Protein AF-A0A2W4TK79-F1 (afdb_monomer_lite)

pLDDT: mean 84.36, std 15.67, range [40.03, 98.06]

Radius of gyration: 27.16 Å; chains: 1; bounding box: 73×50×78 Å

Foldseek 3Di:
DDDDDDDDPPPVVVVVVVVVVVVVVVVVVVVVCVVCPDDPPPPPVPPPDPCVVVCVVVVVVVVVVLQVVLCVLQVLQKDKFFKDFPVVVVVVVVPPDPDDDPDPPPDDDDDRPDIFMWGHQDQFKTKTQADPRMDTDDDPVWPWDFLDADVVFSMTITGGHGGVPCVPDHQLVQADPDDPQKAKKWKWGADPVGIDTDIWIQHGFDFDDDVVFPDTWTFCVSTPPDAANIWIAGSVNRGAAGWTDHPGTIGDGSVRVVVVVVQSPPPPNPDD

Sequence (272 aa):
MASHVPEPQSGRETRLLVLVVGVAVVVLLLLARWRYPYSDMSVVTPSSAPLAGLAARATFDEMSGALSDVVGRVSPLTVVVPLAADSDVKTRSREAPADDEVGDDEEPMPEAEAWGLAVRVRGDLALMYVPPAMMPIRDGESVIDVVAHDPEREIALLRVPPAAGTAGLDLLPASVRTFPGFTFAAALSATSIGPTVQPVFLGRAESLVDPRWSHGVLPASVGSQLTPGTVLFSLNSRFIGLVVGAEDPIIVPAPAIETLMQAMETPGSAPQ

Secondary structure (DSSP, 8-state):
----PPP--HHHHHHHHHHHHHHHHHHHHHHHHHHS-------------TTHHHHHHHHHHHHHHHHHHHHHHHGGGEEEEEEEEHHHHHHHHH----S-------PPPPPPSEEEEEEEEETTEEEEE--TTEEE--BTTB--EEEEEETTTTEEEEE-PPPTT-TT--TTTTS--S--SSEEEEEEEEETTEEEEEEEEE---PPBP-TTSSS-BEEGGGSTT--TT-EEEETTS-EEEEEE-SSS-EEEEHHHHHHHHHHHTSTT----

Structure (mmCIF, N/CA/C/O backbone):
data_AF-A0A2W4TK79-F1
#
_entry.id   AF-A0A2W4TK79-F1
#
loop_
_atom_site.group_PDB
_atom_site.id
_atom_site.type_symbol
_atom_site.label_atom_id
_atom_site.label_alt_id
_atom_site.label_comp_id
_atom_site.label_asym_id
_atom_site.label_entity_id
_atom_site.label_seq_id
_atom_site.pdbx_PDB_ins_code
_atom_site.Cartn_x
_atom_site.Cartn_y
_atom_site.Cartn_z
_atom_site.occupancy
_atom_site.B_iso_or_equiv
_atom_site.auth_seq_id
_atom_site.auth_comp_id
_atom_site.auth_asym_id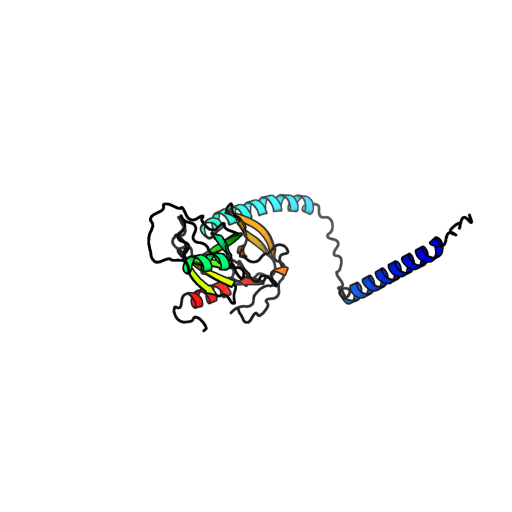
_atom_site.auth_atom_id
_atom_site.pdbx_PDB_model_num
ATOM 1 N N . MET A 1 1 ? 55.642 27.320 50.541 1.00 46.28 1 MET A N 1
ATOM 2 C CA . MET A 1 1 ? 54.528 26.397 50.239 1.00 46.28 1 MET A CA 1
ATOM 3 C C . MET A 1 1 ? 53.288 26.931 50.932 1.00 46.28 1 MET A C 1
ATOM 5 O O . MET A 1 1 ? 53.177 26.781 52.139 1.00 46.28 1 MET A O 1
ATOM 9 N N . ALA A 1 2 ? 52.433 27.646 50.202 1.00 46.50 2 ALA A N 1
ATOM 10 C CA . ALA A 1 2 ? 51.164 28.157 50.711 1.00 46.50 2 ALA A CA 1
ATOM 11 C C . ALA A 1 2 ? 50.045 27.318 50.088 1.00 46.50 2 ALA A C 1
ATOM 13 O O . ALA A 1 2 ? 49.867 27.320 48.872 1.00 46.50 2 ALA A O 1
ATOM 14 N N . SER A 1 3 ? 49.358 26.539 50.917 1.00 56.00 3 SER A N 1
ATOM 15 C CA . SER A 1 3 ? 48.199 25.739 50.537 1.00 56.00 3 SER A CA 1
ATOM 16 C C . SER A 1 3 ? 46.971 26.641 50.457 1.00 56.00 3 SER A C 1
ATOM 18 O O . SER A 1 3 ? 46.441 27.062 51.485 1.00 56.00 3 SER A O 1
ATOM 20 N N . HIS A 1 4 ? 46.534 26.941 49.235 1.00 60.75 4 HIS A N 1
ATOM 21 C CA . HIS A 1 4 ? 45.228 27.540 48.981 1.00 60.75 4 HIS A CA 1
ATOM 22 C C . HIS A 1 4 ? 44.136 26.520 49.316 1.00 60.75 4 HIS A C 1
ATOM 24 O O . HIS A 1 4 ? 44.028 25.479 48.671 1.00 60.75 4 HIS A O 1
ATOM 30 N N . VAL A 1 5 ? 43.342 26.826 50.338 1.00 71.19 5 VAL A N 1
ATOM 31 C CA . VAL A 1 5 ? 42.117 26.101 50.681 1.00 71.19 5 VAL A CA 1
ATOM 32 C C . VAL A 1 5 ? 40.980 26.722 49.859 1.00 71.19 5 VAL A C 1
ATOM 34 O O . VAL A 1 5 ? 40.726 27.916 50.025 1.00 71.19 5 VAL A O 1
ATOM 37 N N . PRO A 1 6 ? 40.325 25.985 48.945 1.00 68.75 6 PRO A N 1
ATOM 38 C CA . PRO A 1 6 ? 39.179 26.505 48.207 1.00 68.75 6 PRO A CA 1
ATOM 39 C C . PRO A 1 6 ? 37.954 26.605 49.128 1.00 68.75 6 PRO A C 1
ATOM 41 O O . PRO A 1 6 ? 37.542 25.624 49.747 1.00 68.75 6 PRO A O 1
ATOM 44 N N . GLU A 1 7 ? 37.379 27.804 49.226 1.00 66.56 7 GLU A N 1
ATOM 45 C CA . GLU A 1 7 ? 36.134 28.060 49.953 1.00 66.56 7 GLU A CA 1
ATOM 46 C C . GLU A 1 7 ? 34.908 27.477 49.212 1.00 66.56 7 GLU A C 1
ATOM 48 O O . GLU A 1 7 ? 34.855 27.484 47.978 1.00 66.56 7 GLU A O 1
ATOM 53 N N . PRO A 1 8 ? 33.880 27.000 49.938 1.00 58.03 8 PRO A N 1
ATOM 54 C CA . PRO A 1 8 ? 32.686 26.391 49.355 1.00 58.03 8 PRO A CA 1
ATOM 55 C C . PRO A 1 8 ? 31.736 27.442 48.740 1.00 58.03 8 PRO A C 1
ATOM 57 O O . PRO A 1 8 ? 30.867 27.990 49.415 1.00 58.03 8 PRO A O 1
ATOM 60 N N . GLN A 1 9 ? 31.853 27.695 47.431 1.00 62.97 9 GLN A N 1
ATOM 61 C CA . GLN A 1 9 ? 30.948 28.570 46.655 1.00 62.97 9 GLN A CA 1
ATOM 62 C C . GLN A 1 9 ? 29.668 27.876 46.117 1.00 62.97 9 GLN A C 1
ATOM 64 O O . GLN A 1 9 ? 28.820 28.534 45.510 1.00 62.97 9 GLN A O 1
ATOM 69 N N . SER A 1 10 ? 29.450 26.581 46.386 1.00 68.75 10 SER A N 1
ATOM 70 C CA . SER A 1 10 ? 28.427 25.765 45.689 1.00 68.75 10 SER A CA 1
ATOM 71 C C . SER A 1 10 ? 26.956 26.132 45.968 1.00 68.75 10 SER A C 1
ATOM 73 O O . SER A 1 10 ? 26.054 25.767 45.208 1.00 68.75 10 SER A O 1
ATOM 75 N N . GLY A 1 11 ? 26.669 26.899 47.025 1.00 80.12 11 GLY A N 1
ATOM 76 C CA . GLY A 1 11 ? 25.291 27.218 47.416 1.00 80.12 11 GLY A CA 1
ATOM 77 C C . GLY A 1 11 ? 24.573 28.222 46.502 1.00 80.12 11 GLY A C 1
ATOM 78 O O . GLY A 1 11 ? 23.348 28.171 46.379 1.00 80.12 11 GLY A O 1
ATOM 79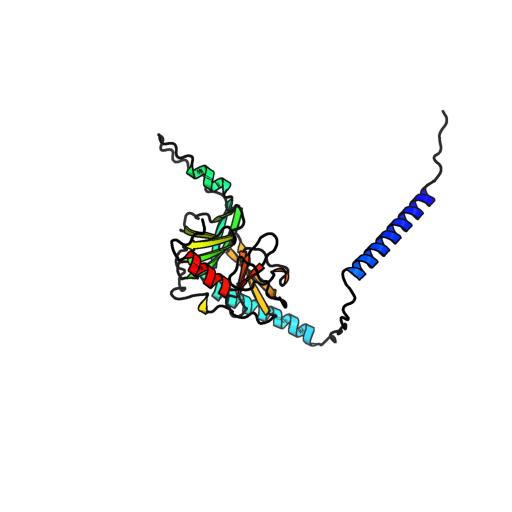 N N . ARG A 1 12 ? 25.304 29.145 45.862 1.00 83.38 12 ARG A N 1
ATOM 80 C CA . ARG A 1 12 ? 24.702 30.187 45.004 1.00 83.38 12 ARG A CA 1
ATOM 81 C C . ARG A 1 12 ? 24.415 29.677 43.594 1.00 83.38 12 ARG A C 1
ATOM 83 O O . ARG A 1 12 ? 23.343 29.955 43.062 1.00 83.38 12 ARG A O 1
ATOM 90 N N . GLU A 1 13 ? 25.321 28.882 43.038 1.00 83.31 13 GLU A N 1
ATOM 91 C CA . GLU A 1 13 ? 25.181 28.297 41.699 1.00 83.31 13 GLU A CA 1
ATOM 92 C C . GLU A 1 13 ? 24.007 27.315 41.632 1.00 83.31 13 GLU A C 1
ATOM 94 O O . GLU A 1 13 ? 23.190 27.386 40.716 1.00 83.31 13 GLU A O 1
ATOM 99 N N . THR A 1 14 ? 23.836 26.485 42.667 1.00 89.44 14 THR A N 1
ATOM 100 C CA . THR A 1 14 ? 22.723 25.525 42.737 1.00 89.44 14 THR A CA 1
ATOM 101 C C . THR A 1 14 ? 21.361 26.229 42.741 1.00 89.44 14 THR A C 1
ATOM 103 O O . THR A 1 14 ? 20.429 25.796 42.067 1.00 89.44 14 THR A O 1
ATOM 106 N N . ARG A 1 15 ? 21.233 27.358 43.452 1.00 91.31 15 ARG A N 1
ATOM 107 C CA . ARG A 1 15 ? 19.983 28.142 43.484 1.00 91.31 15 ARG A CA 1
ATOM 108 C C . ARG A 1 15 ? 19.668 28.778 42.133 1.00 91.31 15 ARG A C 1
ATOM 110 O O . ARG A 1 15 ? 18.503 28.824 41.748 1.00 91.31 15 ARG A O 1
ATOM 117 N N . LEU A 1 16 ? 20.693 29.246 41.421 1.00 94.56 16 LEU A N 1
ATOM 118 C CA . LEU A 1 16 ? 20.530 29.834 40.094 1.00 94.56 16 LEU A CA 1
ATOM 119 C C . LEU A 1 16 ? 20.097 28.775 39.075 1.00 94.56 16 LEU A C 1
ATOM 121 O O . LEU A 1 16 ? 19.164 29.014 38.314 1.00 94.56 16 LEU A O 1
ATOM 125 N N . LEU A 1 17 ? 20.694 27.582 39.123 1.00 92.44 17 LEU A N 1
ATOM 126 C CA . LEU A 1 17 ? 20.327 26.472 38.245 1.00 92.44 17 LEU A CA 1
ATOM 127 C C . LEU A 1 17 ? 18.868 26.043 38.454 1.00 92.44 17 LEU A C 1
ATOM 129 O O . LEU A 1 17 ? 18.121 25.917 37.486 1.00 92.44 17 LEU A O 1
ATOM 133 N N . VAL A 1 18 ? 18.429 25.897 39.708 1.00 94.00 18 VAL A N 1
ATOM 134 C CA . VAL A 1 18 ? 17.034 25.545 40.028 1.00 94.00 18 VAL A CA 1
ATOM 135 C C . VAL A 1 18 ? 16.055 26.600 39.508 1.00 94.00 18 VAL A C 1
ATOM 137 O O . VAL A 1 18 ? 15.003 26.252 38.971 1.00 94.00 18 VAL A O 1
ATOM 140 N N . LEU A 1 19 ? 16.402 27.885 39.616 1.00 97.25 19 LEU A N 1
ATOM 141 C CA . LEU A 1 19 ? 15.560 28.973 39.124 1.00 97.25 19 LEU A CA 1
ATOM 142 C C . LEU A 1 19 ? 15.436 28.941 37.596 1.00 97.25 19 LEU A C 1
ATOM 144 O O . LEU A 1 19 ? 14.327 29.045 37.078 1.00 97.25 19 LEU A O 1
ATOM 148 N N . VAL A 1 20 ? 16.543 28.737 36.877 1.00 97.31 20 VAL A N 1
ATOM 149 C CA . VAL A 1 20 ? 16.541 28.641 35.408 1.00 97.31 20 VAL A CA 1
ATOM 150 C C . VAL A 1 20 ? 15.713 27.446 34.933 1.00 97.31 20 VAL A C 1
ATOM 152 O O . VAL A 1 20 ? 14.882 27.603 34.040 1.00 97.31 20 VAL A O 1
ATOM 155 N N . VAL A 1 21 ? 15.876 26.276 35.560 1.00 96.19 21 VAL A N 1
ATOM 156 C CA . VAL A 1 21 ? 15.071 25.084 35.244 1.00 96.19 21 VAL A CA 1
ATOM 157 C C . VAL A 1 21 ? 13.586 25.352 35.499 1.00 96.19 21 VAL A C 1
ATOM 159 O O . VAL A 1 21 ? 12.753 25.039 34.650 1.00 96.19 21 VAL A O 1
ATOM 162 N N . GLY A 1 22 ? 13.244 25.993 36.619 1.00 97.62 22 GLY A N 1
ATOM 163 C CA . GLY A 1 22 ? 11.865 26.376 36.925 1.00 97.62 22 GLY A CA 1
ATOM 164 C C . GLY A 1 22 ? 11.260 27.307 35.869 1.00 97.62 22 GLY A C 1
ATOM 165 O O . GLY A 1 22 ? 10.152 27.061 35.393 1.00 97.62 22 GLY A O 1
ATOM 166 N N . VAL A 1 23 ? 12.001 28.336 35.446 1.00 97.88 23 VAL A N 1
ATOM 167 C CA . VAL A 1 23 ? 11.561 29.266 34.392 1.00 97.88 23 VAL A CA 1
ATOM 168 C C . VAL A 1 23 ? 11.380 28.542 33.056 1.00 97.88 23 VAL A C 1
ATOM 170 O O . VAL A 1 23 ? 10.368 28.751 32.389 1.00 97.88 23 VAL A O 1
ATOM 173 N N . ALA A 1 24 ? 12.301 27.651 32.683 1.00 96.44 24 ALA A N 1
ATOM 174 C CA . ALA A 1 24 ? 12.199 26.874 31.450 1.00 96.44 24 ALA A CA 1
ATOM 175 C C . ALA A 1 24 ? 10.939 25.991 31.424 1.00 96.44 24 ALA A C 1
ATOM 177 O O . ALA A 1 24 ? 10.219 25.983 30.426 1.00 96.44 24 ALA A O 1
ATOM 178 N N . VAL A 1 25 ? 10.618 25.310 32.531 1.00 97.31 25 VAL A N 1
ATOM 179 C CA . VAL A 1 25 ? 9.396 24.494 32.651 1.00 97.31 25 VAL A CA 1
ATOM 180 C C . VAL A 1 25 ? 8.138 25.354 32.507 1.00 97.31 25 VAL A C 1
ATOM 182 O O . VAL A 1 25 ? 7.216 24.976 31.786 1.00 97.31 25 VAL A O 1
ATOM 185 N N . VAL A 1 26 ? 8.102 26.531 33.138 1.00 97.69 26 VAL A N 1
ATOM 186 C CA . VAL A 1 26 ? 6.962 27.456 33.027 1.00 97.69 26 VAL A CA 1
ATOM 187 C C . VAL A 1 26 ? 6.770 27.930 31.586 1.00 97.69 26 VAL A C 1
ATOM 189 O O . VAL A 1 26 ? 5.644 27.916 31.092 1.00 97.69 26 VAL A O 1
ATOM 192 N N . VAL A 1 27 ? 7.849 28.303 30.892 1.00 97.50 27 VAL A N 1
ATOM 193 C CA . VAL A 1 27 ? 7.791 28.732 29.485 1.00 97.50 27 VAL A CA 1
ATOM 194 C C . VAL A 1 27 ? 7.321 27.593 28.577 1.00 97.50 27 VAL A C 1
ATOM 196 O O . VAL A 1 27 ? 6.452 27.816 27.734 1.00 97.50 27 VAL A O 1
ATOM 199 N N . LEU A 1 28 ? 7.819 26.368 28.777 1.00 95.12 28 LEU A N 1
ATOM 200 C CA . LEU A 1 28 ? 7.373 25.192 28.021 1.00 95.12 28 LEU A CA 1
ATOM 201 C C . LEU A 1 28 ? 5.882 24.905 28.227 1.00 95.12 28 LEU A C 1
ATOM 203 O O . LEU A 1 28 ? 5.178 24.645 27.254 1.00 95.12 28 LEU A O 1
ATOM 207 N N . LEU A 1 29 ? 5.372 25.010 29.458 1.00 94.44 29 LEU A N 1
ATOM 208 C CA . LEU A 1 29 ? 3.941 24.850 29.744 1.00 94.44 29 LEU A CA 1
ATOM 209 C C . LEU A 1 29 ? 3.091 25.944 29.083 1.00 94.44 29 LEU A C 1
ATOM 211 O O . LEU A 1 29 ? 1.986 25.674 28.611 1.00 94.44 29 LEU A O 1
ATOM 215 N N . LEU A 1 30 ? 3.604 27.174 29.017 1.00 95.31 30 LEU A N 1
ATOM 216 C CA . LEU A 1 30 ? 2.932 28.297 28.363 1.00 95.31 30 LEU A CA 1
ATOM 217 C C . LEU A 1 30 ? 2.864 28.105 26.843 1.00 95.31 30 LEU A C 1
ATOM 219 O O . LEU A 1 30 ? 1.796 28.273 26.254 1.00 95.31 30 LEU A O 1
ATOM 223 N N . LEU A 1 31 ? 3.968 27.678 26.224 1.00 93.94 31 LEU A N 1
ATOM 224 C CA . LEU A 1 31 ? 4.012 27.331 24.801 1.00 93.94 31 LEU A CA 1
ATOM 225 C C . LEU A 1 31 ? 3.122 26.126 24.482 1.00 93.94 31 LEU A C 1
ATOM 227 O O . LEU A 1 31 ? 2.399 26.151 23.487 1.00 93.94 31 LEU A O 1
ATOM 231 N N . ALA A 1 32 ? 3.105 25.106 25.345 1.00 89.00 32 ALA A N 1
ATOM 232 C CA . ALA A 1 32 ? 2.204 23.967 25.207 1.00 89.00 32 ALA A CA 1
ATOM 233 C C . ALA A 1 32 ? 0.735 24.416 25.242 1.00 89.00 32 ALA A C 1
ATOM 235 O O . ALA A 1 32 ? -0.051 24.007 24.393 1.00 89.00 32 ALA A O 1
ATOM 236 N N . ARG A 1 33 ? 0.372 25.328 26.153 1.00 87.81 33 ARG A N 1
ATOM 237 C CA . ARG A 1 33 ? -0.987 25.887 26.236 1.00 87.81 33 ARG A CA 1
ATOM 238 C C . ARG A 1 33 ? -1.390 26.680 24.988 1.00 87.81 33 ARG A C 1
ATOM 240 O O . ARG A 1 33 ? -2.564 26.693 24.638 1.00 87.81 33 ARG A O 1
ATOM 247 N N . TRP A 1 34 ? -0.443 27.351 24.334 1.00 92.38 34 TRP A N 1
ATOM 248 C CA . TRP A 1 34 ? -0.700 28.081 23.087 1.00 92.38 34 TRP A CA 1
ATOM 249 C C . TRP A 1 34 ? -0.794 27.157 21.876 1.00 92.38 34 TRP A C 1
ATOM 251 O O . TRP A 1 34 ? -1.603 27.400 20.984 1.00 92.38 34 TRP A O 1
ATOM 261 N N . ARG A 1 35 ? 0.004 26.085 21.844 1.00 84.69 35 ARG A N 1
ATOM 262 C CA . ARG A 1 35 ? -0.053 25.089 20.769 1.00 84.69 35 ARG A CA 1
ATOM 263 C C . ARG A 1 35 ? -1.299 24.205 20.856 1.00 84.69 35 ARG A C 1
ATOM 265 O O . ARG A 1 35 ? -1.805 23.786 19.821 1.00 84.69 35 ARG A O 1
ATOM 272 N N . TYR A 1 36 ? -1.800 23.966 22.066 1.00 80.94 36 TYR A N 1
ATOM 273 C CA . TYR A 1 36 ? -2.988 23.158 22.332 1.00 80.94 36 TYR A CA 1
ATOM 274 C C . TYR A 1 36 ? -4.013 23.985 23.126 1.00 80.94 36 TYR A C 1
ATOM 276 O O . TYR A 1 36 ? -4.144 23.788 24.339 1.00 80.94 36 TYR A O 1
ATOM 284 N N . PRO A 1 37 ? -4.724 24.947 22.496 1.00 74.31 37 PRO A N 1
ATOM 285 C CA . PRO A 1 37 ? -5.824 25.635 23.161 1.00 74.31 37 PRO A CA 1
ATOM 286 C C . PRO A 1 37 ? -6.805 24.578 23.662 1.00 74.31 37 PRO A C 1
ATOM 288 O O . PRO A 1 37 ? -7.144 23.672 22.900 1.00 74.31 37 PRO A O 1
ATOM 291 N N . TYR A 1 38 ? -7.186 24.670 24.944 1.00 61.47 38 TYR A N 1
ATOM 292 C CA . TYR A 1 38 ? -8.107 23.749 25.612 1.00 61.47 38 TYR A CA 1
ATOM 293 C C . TYR A 1 38 ? -9.303 23.492 24.701 1.00 61.47 38 TYR A C 1
ATOM 295 O O . TYR A 1 38 ? -10.233 24.288 24.618 1.00 61.47 38 TYR A O 1
ATOM 303 N N . SER A 1 39 ? -9.243 22.382 23.977 1.00 60.97 39 SER A N 1
ATOM 304 C CA . SER A 1 39 ? -10.431 21.778 23.427 1.00 60.97 39 SER A CA 1
ATOM 305 C C . SER A 1 39 ? -11.153 21.287 24.664 1.00 60.97 39 SER A C 1
ATOM 307 O O . SER A 1 39 ? -10.540 20.572 25.461 1.00 60.97 39 SER A O 1
ATOM 309 N N . ASP A 1 40 ? -12.397 21.709 24.868 1.00 47.62 40 ASP A N 1
ATOM 310 C CA . ASP A 1 40 ? -13.298 21.100 25.840 1.00 47.62 40 ASP A CA 1
ATOM 311 C C . ASP A 1 40 ? -13.510 19.632 25.436 1.00 47.62 40 ASP A C 1
ATOM 313 O O . ASP A 1 40 ? -14.555 19.225 24.931 1.00 47.62 40 ASP A O 1
ATOM 317 N N . MET A 1 41 ? -12.481 18.804 25.619 1.00 52.31 41 MET A N 1
ATOM 318 C CA . MET A 1 41 ? -12.623 17.374 25.723 1.00 52.31 41 MET A CA 1
ATOM 319 C C . MET A 1 41 ? -13.316 17.176 27.055 1.00 52.31 41 MET A C 1
ATOM 321 O O . MET A 1 41 ? -12.689 17.059 28.107 1.00 52.31 41 MET A O 1
ATOM 325 N N . SER A 1 42 ? -14.645 17.182 26.994 1.00 50.34 42 SER A N 1
ATOM 326 C CA . SER A 1 42 ? -15.464 16.374 27.875 1.00 50.34 42 SER A CA 1
ATOM 327 C C . SER A 1 42 ? -14.746 15.036 28.027 1.00 50.34 42 SER A C 1
ATOM 329 O O . SER A 1 42 ? -14.729 14.215 27.110 1.00 50.34 42 SER A O 1
ATOM 331 N N . VAL A 1 43 ? -14.070 14.854 29.162 1.00 47.50 43 VAL A N 1
ATOM 332 C CA . VAL A 1 43 ? -13.582 13.549 29.579 1.00 47.50 43 VAL A CA 1
ATOM 333 C C . VAL A 1 43 ? -14.849 12.773 29.891 1.00 47.50 43 VAL A C 1
ATOM 335 O O . VAL A 1 43 ? -15.321 12.738 31.026 1.00 47.50 43 VAL A O 1
ATOM 338 N N . VAL A 1 44 ? -15.448 12.200 28.848 1.00 47.75 44 VAL A N 1
ATOM 339 C CA . VAL A 1 44 ? -16.359 11.079 28.990 1.00 47.75 44 VAL A CA 1
ATOM 340 C C . VAL A 1 44 ? -15.484 10.009 29.605 1.00 47.75 44 VAL A C 1
ATOM 342 O O . VAL A 1 44 ? -14.712 9.354 28.917 1.00 47.75 44 VAL A O 1
ATOM 345 N N . THR A 1 45 ? -15.513 9.917 30.929 1.00 45.06 45 THR A N 1
ATOM 346 C CA . THR A 1 45 ? -14.970 8.773 31.643 1.00 45.06 45 THR A CA 1
ATOM 347 C C . THR A 1 45 ? -15.795 7.605 31.122 1.00 45.06 45 THR A C 1
ATOM 349 O O . THR A 1 45 ? -16.993 7.564 31.416 1.00 45.06 45 THR A O 1
ATOM 352 N N . PRO A 1 46 ? -15.245 6.702 30.281 1.00 47.31 46 PRO A N 1
ATOM 353 C CA . PRO A 1 46 ? -16.000 5.523 29.918 1.00 47.31 46 PRO A CA 1
ATOM 354 C C . PRO A 1 46 ? -16.244 4.812 31.242 1.00 47.31 46 PRO A C 1
ATOM 356 O O . PRO A 1 46 ? -15.294 4.420 31.924 1.00 47.31 46 PRO A O 1
ATOM 359 N N . SER A 1 47 ? -17.507 4.730 31.664 1.00 49.66 47 SER A N 1
ATOM 360 C CA . SER A 1 47 ? -17.864 3.896 32.802 1.00 49.66 47 SER A CA 1
ATOM 361 C C . SER A 1 47 ? -17.252 2.533 32.516 1.00 49.66 47 SER A C 1
ATOM 363 O O . SER A 1 47 ? -17.493 1.986 31.436 1.00 49.66 47 SER A O 1
ATOM 365 N N . SER A 1 48 ? -16.413 2.038 33.419 1.00 46.56 48 SER A N 1
ATOM 366 C CA . SER A 1 48 ? -15.739 0.750 33.318 1.00 46.56 48 SER A CA 1
ATOM 367 C C . SER A 1 48 ? -16.789 -0.356 33.219 1.00 46.56 48 SER A C 1
ATOM 369 O O . SER A 1 48 ? -17.241 -0.924 34.210 1.00 46.56 48 SER A O 1
ATOM 371 N N . ALA A 1 49 ? -17.239 -0.615 31.994 1.00 46.38 49 ALA A N 1
ATOM 372 C CA . ALA A 1 49 ? -18.248 -1.604 31.703 1.00 46.38 49 ALA A CA 1
ATOM 373 C C . ALA A 1 49 ? -17.606 -2.995 31.836 1.00 46.38 49 ALA A C 1
ATOM 375 O O . ALA A 1 49 ? -16.524 -3.215 31.283 1.00 46.38 49 ALA A O 1
ATOM 376 N N . PRO A 1 50 ? -18.279 -3.973 32.470 1.00 47.06 50 PRO A N 1
ATOM 377 C CA . PRO A 1 50 ? -17.832 -5.371 32.537 1.00 47.06 50 PRO A CA 1
ATOM 378 C C . PRO A 1 50 ? -17.609 -6.024 31.157 1.00 47.06 50 PRO A C 1
ATOM 380 O O . PRO A 1 50 ? -16.999 -7.083 31.054 1.00 47.06 50 PRO A O 1
ATOM 383 N N . LEU A 1 51 ? -18.073 -5.370 30.086 1.00 43.91 51 LEU A N 1
ATOM 384 C CA . LEU A 1 51 ? -17.852 -5.730 28.687 1.00 43.91 51 LEU A CA 1
ATOM 385 C C . LEU A 1 51 ? -16.433 -5.436 28.183 1.00 43.91 51 LEU A C 1
ATOM 387 O O . LEU A 1 51 ? -16.028 -6.054 27.210 1.00 43.91 51 LEU A O 1
ATOM 391 N N . ALA A 1 52 ? -15.647 -4.569 28.828 1.00 48.84 52 ALA A N 1
ATOM 392 C CA . ALA A 1 52 ? -14.281 -4.265 28.384 1.00 48.84 52 AL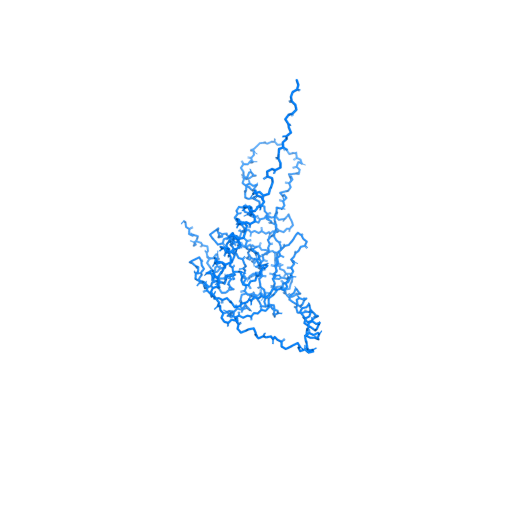A A CA 1
ATOM 393 C C . ALA A 1 52 ? -13.352 -5.497 28.430 1.00 48.84 52 ALA A C 1
ATOM 395 O O . ALA A 1 52 ? -12.444 -5.613 27.615 1.00 48.84 52 ALA A O 1
ATOM 396 N N . GLY A 1 53 ? -13.612 -6.447 29.338 1.00 43.72 53 GLY A N 1
ATOM 397 C CA . GLY A 1 53 ? -12.847 -7.695 29.451 1.00 43.72 53 GLY A CA 1
ATOM 398 C C . GLY A 1 53 ? -13.287 -8.813 28.495 1.00 43.72 53 GLY A C 1
ATOM 399 O O . GLY A 1 53 ? -12.464 -9.651 28.134 1.00 43.72 53 GLY A O 1
ATOM 400 N N . LEU A 1 54 ? -14.555 -8.826 28.063 1.00 40.03 54 LEU A N 1
ATOM 401 C CA . LEU A 1 54 ? -15.087 -9.808 27.103 1.00 40.03 54 LEU A CA 1
ATOM 402 C C . LEU A 1 54 ? -14.982 -9.314 25.656 1.00 40.03 54 LEU A C 1
ATOM 404 O O . LEU A 1 54 ? -14.630 -10.098 24.782 1.00 40.03 54 LEU A O 1
ATOM 408 N N . ALA A 1 55 ? -15.183 -8.016 25.418 1.00 46.91 55 ALA A N 1
ATOM 409 C CA . ALA A 1 55 ? -14.942 -7.388 24.126 1.00 46.91 55 ALA A CA 1
ATOM 410 C C . ALA A 1 55 ? -13.459 -7.464 23.754 1.00 46.91 55 ALA A C 1
ATOM 412 O O . ALA A 1 55 ? -13.162 -7.878 22.652 1.00 46.91 55 ALA A O 1
ATOM 413 N N . ALA A 1 56 ? -12.518 -7.194 24.667 1.00 50.72 56 ALA A N 1
ATOM 414 C CA . ALA A 1 56 ? -11.090 -7.209 24.322 1.00 50.72 56 ALA A CA 1
ATOM 415 C C . ALA A 1 56 ? -10.536 -8.596 23.929 1.00 50.72 56 ALA A C 1
ATOM 417 O O . ALA A 1 56 ? -9.573 -8.675 23.169 1.00 50.72 56 ALA A O 1
ATOM 418 N N . ARG A 1 57 ? -11.121 -9.692 24.438 1.00 50.66 57 ARG A N 1
ATOM 419 C CA . ARG A 1 57 ? -10.703 -11.063 24.091 1.00 50.66 57 ARG A CA 1
ATOM 420 C C . ARG A 1 57 ? -11.446 -11.602 22.871 1.00 50.66 57 ARG A C 1
ATOM 422 O O . ARG A 1 57 ? -10.798 -12.164 21.998 1.00 50.66 57 ARG A O 1
ATOM 429 N N . ALA A 1 58 ? -12.753 -11.348 22.765 1.00 53.47 58 ALA A N 1
ATOM 430 C CA . ALA A 1 58 ? -13.517 -11.670 21.560 1.00 53.47 58 ALA A CA 1
ATOM 431 C C . ALA A 1 58 ? -12.994 -10.899 20.335 1.00 53.47 58 ALA A C 1
ATOM 433 O O . ALA A 1 58 ? -12.870 -11.476 19.263 1.00 53.47 58 ALA A O 1
ATOM 434 N N . THR A 1 59 ? -12.561 -9.641 20.496 1.00 74.31 59 THR A N 1
ATOM 435 C CA . THR A 1 59 ? -12.061 -8.841 19.371 1.00 74.31 59 THR A CA 1
ATOM 436 C C . THR A 1 59 ? -10.713 -9.306 18.845 1.00 74.31 59 THR A C 1
ATOM 438 O O . THR A 1 59 ? -10.444 -9.079 17.674 1.00 74.31 59 THR A O 1
ATOM 441 N N . PHE A 1 60 ? -9.842 -9.916 19.661 1.00 84.94 60 PHE A N 1
ATOM 442 C CA . PHE A 1 60 ? -8.553 -10.401 19.152 1.00 84.94 60 PHE A CA 1
ATOM 443 C C . PHE A 1 60 ? -8.731 -11.655 18.294 1.00 84.94 60 PHE A C 1
ATOM 445 O O . PHE A 1 60 ? -8.209 -11.711 17.183 1.00 84.94 60 PHE A O 1
ATOM 452 N N . ASP A 1 61 ? -9.493 -12.638 18.776 1.00 88.19 61 ASP A N 1
ATOM 453 C CA . ASP A 1 61 ? -9.739 -13.871 18.023 1.00 88.19 61 ASP A CA 1
ATOM 454 C C . ASP A 1 61 ? -10.551 -13.578 16.750 1.00 88.19 61 ASP A C 1
ATOM 456 O O . ASP A 1 61 ? -10.208 -14.057 15.672 1.00 88.19 61 ASP A O 1
ATOM 460 N N . GLU A 1 62 ? -11.554 -12.697 16.827 1.00 87.44 62 GLU A N 1
ATOM 461 C CA . GLU A 1 62 ? -12.300 -12.233 15.651 1.00 87.44 62 GLU A CA 1
ATOM 462 C C . GLU A 1 62 ? -11.417 -11.454 14.668 1.00 87.44 62 GLU A C 1
ATOM 464 O O . GLU A 1 62 ? -11.485 -11.685 13.461 1.00 87.44 62 GLU A O 1
ATOM 469 N N . MET A 1 63 ? -10.560 -10.549 15.156 1.00 90.06 63 MET A N 1
ATOM 470 C CA . MET A 1 63 ? -9.663 -9.772 14.298 1.00 90.06 63 MET A CA 1
ATOM 471 C C . MET A 1 63 ? -8.588 -10.651 13.664 1.00 90.06 63 MET A C 1
ATOM 473 O O . MET A 1 63 ? -8.295 -10.481 12.486 1.00 90.06 63 MET A O 1
ATOM 477 N N . SER A 1 64 ? -8.013 -11.600 14.402 1.00 91.56 64 SER A N 1
ATOM 478 C CA . SER A 1 64 ? -7.032 -12.544 13.861 1.00 91.56 64 SER A CA 1
ATOM 479 C C . SER A 1 64 ? -7.665 -13.491 12.840 1.00 91.56 64 SER A C 1
ATOM 481 O O . SER A 1 64 ? -7.064 -13.722 11.791 1.00 91.56 64 SER A O 1
ATOM 483 N N . GLY A 1 65 ? -8.902 -13.945 13.076 1.00 93.44 65 GLY A N 1
ATOM 484 C CA . GLY A 1 65 ? -9.703 -14.675 12.094 1.00 93.44 65 GLY A CA 1
ATOM 485 C C . GLY A 1 65 ? -9.944 -13.854 10.826 1.00 93.44 65 GLY A C 1
ATOM 486 O O . GLY A 1 65 ? -9.612 -14.301 9.731 1.00 93.44 65 GLY A O 1
ATOM 487 N N . ALA A 1 66 ? -10.412 -12.611 10.969 1.00 92.44 66 ALA A N 1
ATOM 488 C CA . ALA A 1 66 ? -10.632 -11.709 9.839 1.00 92.44 66 ALA A CA 1
ATOM 489 C C . ALA A 1 66 ? -9.335 -11.402 9.069 1.00 92.44 66 ALA A C 1
ATOM 491 O O . ALA A 1 66 ? -9.335 -11.377 7.841 1.00 92.44 66 ALA A O 1
ATOM 492 N N . LEU A 1 67 ? -8.212 -11.194 9.763 1.00 94.81 67 LEU A N 1
ATOM 493 C CA . LEU A 1 67 ? -6.910 -10.988 9.127 1.00 94.81 67 LEU A CA 1
ATOM 494 C C . LEU A 1 67 ? -6.432 -12.244 8.398 1.00 94.81 67 LEU A C 1
ATOM 496 O O . LEU A 1 67 ? -5.907 -12.124 7.295 1.00 94.81 67 LEU A O 1
ATOM 500 N N . SER A 1 68 ? -6.628 -13.433 8.971 1.00 95.50 68 SER A N 1
ATOM 501 C CA . SER A 1 68 ? -6.288 -14.699 8.317 1.00 95.50 68 SER A CA 1
ATOM 502 C C . SER A 1 68 ? -7.094 -14.895 7.029 1.00 95.50 68 SER A C 1
ATOM 504 O O . SER A 1 68 ? -6.518 -15.237 5.994 1.00 95.50 68 SER A O 1
ATOM 506 N N . ASP A 1 69 ? -8.389 -14.571 7.056 1.00 95.25 69 ASP A N 1
ATOM 507 C CA . ASP A 1 69 ? -9.250 -14.581 5.872 1.00 95.25 69 ASP A CA 1
ATOM 508 C C . ASP A 1 69 ? -8.780 -13.575 4.811 1.00 95.25 69 ASP A C 1
ATOM 510 O O . ASP A 1 69 ? -8.745 -13.898 3.618 1.00 95.25 69 ASP A O 1
ATOM 514 N N . VAL A 1 70 ? -8.385 -12.365 5.228 1.00 95.06 70 VAL A N 1
ATOM 515 C CA . VAL A 1 70 ? -7.810 -11.356 4.326 1.00 95.06 70 VAL A CA 1
ATOM 516 C C . VAL A 1 70 ? -6.515 -11.860 3.703 1.00 95.06 70 VAL A C 1
ATOM 518 O O . VAL A 1 70 ? -6.373 -11.778 2.487 1.00 95.06 70 VAL A O 1
ATOM 521 N N . VAL A 1 71 ? -5.596 -12.428 4.487 1.00 95.56 71 VAL A N 1
ATOM 522 C CA . VAL A 1 71 ? -4.328 -12.984 3.983 1.00 95.56 71 VAL A CA 1
ATOM 523 C C . VAL A 1 71 ? -4.602 -14.048 2.923 1.00 95.56 71 VAL A C 1
ATOM 525 O O . VAL A 1 71 ? -4.022 -13.991 1.841 1.00 95.56 71 VAL A O 1
ATOM 528 N N . GLY A 1 72 ? -5.525 -14.979 3.185 1.00 94.56 72 GLY A N 1
ATOM 529 C CA . GLY A 1 72 ? -5.871 -16.039 2.235 1.00 94.56 72 GLY A CA 1
ATOM 530 C C . GLY A 1 72 ? -6.432 -15.514 0.909 1.00 94.56 72 GLY A C 1
ATOM 531 O O . GLY A 1 72 ? -6.153 -16.079 -0.147 1.00 94.56 72 GLY A O 1
ATOM 532 N N . ARG A 1 73 ? -7.191 -14.411 0.941 1.00 93.50 73 ARG A N 1
ATOM 533 C CA . ARG A 1 73 ? -7.803 -13.800 -0.253 1.00 93.50 73 ARG A CA 1
ATOM 534 C C . ARG A 1 73 ? -6.872 -12.842 -0.993 1.00 93.50 73 ARG A C 1
ATOM 536 O O . ARG A 1 73 ? -6.967 -12.735 -2.212 1.00 93.50 73 ARG A O 1
ATOM 543 N N . VAL A 1 74 ? -6.001 -12.142 -0.269 1.00 94.38 74 VAL A N 1
ATOM 544 C CA . VAL A 1 74 ? -5.129 -11.090 -0.809 1.00 94.38 74 VAL A CA 1
ATOM 545 C C . VAL A 1 74 ? -3.761 -11.623 -1.225 1.00 94.38 74 VAL A C 1
ATOM 547 O O . VAL A 1 74 ? -3.184 -11.080 -2.158 1.00 94.38 74 VAL A O 1
ATOM 550 N N . SER A 1 75 ? -3.272 -12.711 -0.624 1.00 94.25 75 SER A N 1
ATOM 551 C CA . SER A 1 75 ? -2.017 -13.371 -1.016 1.00 94.25 75 SER A CA 1
ATOM 552 C C . SER A 1 75 ? -1.847 -13.531 -2.539 1.00 94.25 75 SER A C 1
ATOM 554 O O . SER A 1 75 ? -0.853 -13.029 -3.071 1.00 94.25 75 SER A O 1
ATOM 556 N N . PRO A 1 76 ? -2.818 -14.092 -3.296 1.00 93.88 76 PRO A N 1
ATOM 557 C CA . PRO A 1 76 ? -2.673 -14.234 -4.747 1.00 93.88 76 PRO A CA 1
ATOM 558 C C . PRO A 1 76 ? -2.711 -12.897 -5.507 1.00 93.88 76 PRO A C 1
ATOM 560 O O . PRO A 1 76 ? -2.327 -12.846 -6.673 1.00 93.88 76 PRO A O 1
ATOM 563 N N . LEU A 1 77 ? -3.162 -11.815 -4.864 1.00 94.81 77 LEU A N 1
ATOM 564 C CA . LEU A 1 77 ? -3.236 -10.460 -5.413 1.00 94.81 77 LEU A CA 1
ATOM 565 C C . LEU A 1 77 ? -1.975 -9.639 -5.125 1.00 94.81 77 LEU A C 1
ATOM 567 O O . LEU A 1 77 ? -1.920 -8.478 -5.511 1.00 94.81 77 LEU A O 1
ATOM 571 N N . THR A 1 78 ? -0.970 -10.200 -4.456 1.00 95.38 78 THR A N 1
ATOM 572 C CA . THR A 1 78 ? 0.266 -9.486 -4.120 1.00 95.38 78 THR A CA 1
ATOM 573 C C . THR A 1 78 ? 1.493 -10.219 -4.636 1.00 95.38 78 THR A C 1
ATOM 575 O O . THR A 1 78 ? 1.495 -11.442 -4.753 1.00 95.38 78 THR A O 1
ATOM 578 N N . VAL A 1 79 ? 2.538 -9.467 -4.964 1.00 95.44 79 VAL A N 1
ATOM 579 C CA . VAL A 1 79 ? 3.840 -9.983 -5.389 1.00 95.44 79 VAL A CA 1
ATOM 580 C C . VAL A 1 79 ? 4.908 -9.219 -4.622 1.00 95.44 79 VAL A C 1
ATOM 582 O O . VAL A 1 79 ? 4.877 -7.992 -4.576 1.00 95.44 79 VAL A O 1
ATOM 585 N N . VAL A 1 80 ? 5.833 -9.937 -3.995 1.00 95.69 80 VAL A N 1
ATOM 586 C CA . VAL A 1 80 ? 7.002 -9.331 -3.354 1.00 95.69 80 VAL A CA 1
ATOM 587 C C . VAL A 1 80 ? 8.080 -9.145 -4.412 1.00 95.69 80 VAL A C 1
ATOM 589 O O . VAL A 1 80 ? 8.351 -10.064 -5.180 1.00 95.69 80 VAL A O 1
ATOM 592 N N . VAL A 1 81 ? 8.654 -7.948 -4.475 1.00 95.94 81 VAL A N 1
ATOM 593 C CA . VAL A 1 81 ? 9.599 -7.549 -5.520 1.00 95.94 81 VAL A CA 1
ATOM 594 C C . VAL A 1 81 ? 10.879 -7.035 -4.860 1.00 95.94 81 VAL A C 1
ATOM 596 O O . VAL A 1 81 ? 10.793 -6.125 -4.030 1.00 95.94 81 VAL A O 1
ATOM 599 N N . PRO A 1 82 ? 12.057 -7.590 -5.189 1.00 95.31 82 PRO A N 1
ATOM 600 C CA . PRO A 1 82 ? 13.323 -7.061 -4.697 1.00 95.31 82 PRO A CA 1
ATOM 601 C C . PRO A 1 82 ? 13.626 -5.697 -5.330 1.00 95.31 82 PRO A C 1
ATOM 603 O O . PRO A 1 82 ? 13.346 -5.461 -6.508 1.00 95.31 82 PRO A O 1
ATOM 606 N N . LEU A 1 83 ? 14.211 -4.803 -4.539 1.00 95.06 83 LEU A N 1
ATOM 607 C CA . LEU A 1 83 ? 14.631 -3.460 -4.932 1.00 95.06 83 LEU A CA 1
ATOM 608 C C . LEU A 1 83 ? 16.145 -3.311 -4.723 1.00 95.06 83 LEU A C 1
ATOM 610 O O . LEU A 1 83 ? 16.663 -3.748 -3.695 1.00 95.06 83 LEU A O 1
ATOM 614 N N . ALA A 1 84 ? 16.830 -2.656 -5.660 1.00 93.50 84 ALA A N 1
ATOM 615 C CA . ALA A 1 84 ? 18.215 -2.195 -5.500 1.00 93.50 84 ALA A CA 1
ATOM 616 C C . ALA A 1 84 ? 18.350 -0.726 -5.888 1.00 93.50 84 ALA A C 1
ATOM 618 O O . ALA A 1 84 ? 17.510 -0.184 -6.613 1.00 93.50 84 ALA A O 1
ATOM 619 N N . ALA A 1 85 ? 19.439 -0.105 -5.442 1.00 92.06 85 ALA A N 1
ATOM 620 C CA . ALA A 1 85 ? 19.816 1.233 -5.851 1.00 92.06 85 ALA A CA 1
ATOM 621 C C . ALA A 1 85 ? 20.028 1.346 -7.378 1.00 92.06 85 ALA A C 1
ATOM 623 O O . ALA A 1 85 ? 20.659 0.506 -8.020 1.00 92.06 85 ALA A O 1
ATOM 624 N N . ASP A 1 86 ? 19.553 2.445 -7.969 1.00 87.75 86 ASP A N 1
ATOM 625 C CA . ASP A 1 86 ? 19.702 2.768 -9.401 1.00 87.75 86 ASP A CA 1
ATOM 626 C C . ASP A 1 86 ? 21.182 2.904 -9.837 1.00 87.75 86 ASP A C 1
ATOM 628 O O . ASP A 1 86 ? 21.532 2.656 -10.995 1.00 87.75 86 ASP A O 1
ATOM 632 N N . SER A 1 87 ? 22.088 3.255 -8.914 1.00 82.81 87 SER A N 1
ATOM 633 C CA . SER A 1 87 ? 23.535 3.346 -9.185 1.00 82.81 87 SER A CA 1
ATOM 634 C C . SER A 1 87 ? 24.135 2.031 -9.679 1.00 82.81 87 SER A C 1
ATOM 636 O O . SER A 1 87 ? 25.017 2.028 -10.545 1.00 82.81 87 SER A O 1
ATOM 638 N N . ASP A 1 88 ? 23.625 0.919 -9.167 1.00 73.50 88 ASP A N 1
ATOM 639 C CA . ASP A 1 88 ? 24.202 -0.400 -9.400 1.00 73.50 88 ASP A CA 1
ATOM 640 C C . ASP A 1 88 ? 23.761 -0.944 -10.762 1.00 73.50 88 ASP A C 1
ATOM 642 O O . ASP A 1 88 ? 24.531 -1.593 -11.473 1.00 73.50 88 ASP A O 1
ATOM 646 N N . VAL A 1 89 ? 22.549 -0.575 -11.190 1.00 69.19 89 VAL A N 1
ATOM 647 C CA . VAL A 1 89 ? 21.974 -0.952 -12.488 1.00 69.19 89 VAL A CA 1
ATOM 648 C C . VAL A 1 89 ? 22.699 -0.256 -13.647 1.00 69.19 89 VAL A C 1
ATOM 650 O O . VAL A 1 89 ? 23.000 -0.876 -14.672 1.00 69.19 89 VAL A O 1
ATOM 653 N N . LYS A 1 90 ? 23.020 1.037 -13.500 1.00 72.56 90 LYS A N 1
ATOM 654 C CA . LYS A 1 90 ? 23.652 1.839 -14.567 1.00 72.56 90 LYS A CA 1
ATOM 655 C C . LYS A 1 90 ? 25.094 1.440 -14.863 1.00 72.56 90 LYS A C 1
ATOM 657 O O . LYS A 1 90 ? 25.526 1.571 -16.008 1.00 72.56 90 LYS A O 1
ATOM 662 N N . THR A 1 91 ? 25.823 0.950 -13.864 1.00 66.25 91 THR A N 1
ATOM 663 C CA . THR A 1 91 ? 27.236 0.579 -14.020 1.00 66.25 91 THR A CA 1
ATOM 664 C C . THR A 1 91 ? 27.389 -0.628 -14.955 1.00 66.25 91 THR A C 1
ATOM 666 O O . THR A 1 91 ? 28.213 -0.587 -15.865 1.00 66.25 91 THR A O 1
ATOM 669 N N . ARG A 1 92 ? 26.500 -1.630 -14.866 1.00 61.25 92 ARG A N 1
ATOM 670 C CA . ARG A 1 92 ? 26.557 -2.829 -15.728 1.00 61.25 92 ARG A CA 1
ATOM 671 C C . ARG A 1 92 ? 26.194 -2.579 -17.187 1.00 61.25 92 ARG A C 1
ATOM 673 O O . ARG A 1 92 ? 26.796 -3.160 -18.079 1.00 61.25 92 ARG A O 1
ATOM 680 N N . SER A 1 93 ? 25.235 -1.693 -17.465 1.00 62.09 93 SER A N 1
ATOM 681 C CA . SER A 1 93 ? 24.803 -1.448 -18.855 1.00 62.09 93 SER A CA 1
ATOM 682 C C . SER A 1 93 ? 25.873 -0.767 -19.720 1.00 62.09 93 SER A C 1
ATOM 684 O O . SER A 1 93 ? 25.738 -0.731 -20.942 1.00 62.09 93 SER A O 1
ATOM 686 N N . ARG A 1 94 ? 26.914 -0.186 -19.111 1.00 65.12 94 ARG A N 1
ATOM 687 C CA . ARG A 1 94 ? 27.952 0.576 -19.818 1.00 65.12 94 ARG A CA 1
ATOM 688 C C . ARG A 1 94 ? 29.242 -0.214 -20.050 1.00 65.12 94 ARG A C 1
ATOM 690 O O . ARG A 1 94 ? 30.045 0.194 -20.885 1.00 65.12 94 ARG A O 1
ATOM 697 N N . GLU A 1 95 ? 29.427 -1.330 -19.359 1.00 58.66 95 GLU A N 1
ATOM 698 C CA . GLU A 1 95 ? 30.668 -2.103 -19.357 1.00 58.66 95 GLU A CA 1
ATOM 699 C C . GLU A 1 95 ? 30.477 -3.422 -20.115 1.00 58.66 95 GLU A C 1
ATOM 701 O O . GLU A 1 95 ? 30.703 -4.503 -19.595 1.00 58.66 95 GLU A O 1
ATOM 706 N N . ALA A 1 96 ? 30.026 -3.323 -21.370 1.00 55.19 96 ALA A N 1
ATOM 707 C CA . ALA A 1 96 ? 30.140 -4.409 -22.338 1.00 55.19 96 ALA A CA 1
ATOM 708 C C . ALA A 1 96 ? 31.421 -4.178 -23.164 1.00 55.19 96 ALA A C 1
ATOM 710 O O . ALA A 1 96 ? 31.369 -3.463 -24.173 1.00 55.19 96 ALA A O 1
ATOM 711 N N . PRO A 1 97 ? 32.592 -4.688 -22.734 1.00 62.53 97 PRO A N 1
ATOM 712 C CA . PRO A 1 97 ? 33.776 -4.707 -23.579 1.00 62.53 97 PRO A CA 1
ATOM 713 C C . PRO A 1 97 ? 33.521 -5.639 -24.767 1.00 62.53 97 PRO A C 1
ATOM 715 O O . PRO A 1 97 ? 32.947 -6.716 -24.630 1.00 62.53 97 PRO A O 1
ATOM 718 N N . ALA A 1 98 ? 33.903 -5.179 -25.955 1.00 68.06 98 ALA A N 1
ATOM 719 C CA . ALA A 1 98 ? 33.568 -5.831 -27.215 1.00 68.06 98 ALA A CA 1
ATOM 720 C C . ALA A 1 98 ? 34.433 -7.056 -27.554 1.00 68.06 98 ALA A C 1
ATOM 722 O O . ALA A 1 98 ? 34.156 -7.678 -28.571 1.00 68.06 98 ALA A O 1
ATOM 723 N N . ASP A 1 99 ? 35.431 -7.428 -26.749 1.00 67.94 99 ASP A N 1
ATOM 724 C CA . ASP A 1 99 ? 36.416 -8.432 -27.154 1.00 67.94 99 ASP A CA 1
ATOM 725 C C . ASP A 1 99 ? 36.809 -9.376 -26.003 1.00 67.94 99 ASP A C 1
ATOM 727 O O . ASP A 1 99 ? 37.208 -8.930 -24.930 1.00 67.94 99 ASP A O 1
ATOM 731 N N . ASP A 1 100 ? 36.711 -10.675 -26.308 1.00 65.00 100 ASP A N 1
ATOM 732 C CA . ASP A 1 100 ? 37.561 -11.785 -25.859 1.00 65.00 100 ASP A CA 1
ATOM 733 C C . ASP A 1 100 ? 37.754 -12.040 -24.349 1.00 65.00 100 ASP A C 1
ATOM 735 O O . ASP A 1 100 ? 38.667 -11.519 -23.723 1.00 65.00 100 ASP A O 1
ATOM 739 N N . GLU A 1 101 ? 36.957 -12.959 -23.790 1.00 62.44 101 GLU A N 1
ATOM 740 C CA . GLU A 1 101 ? 37.396 -14.269 -23.257 1.00 62.44 101 GLU A CA 1
ATOM 741 C C . GLU A 1 101 ? 36.226 -14.933 -22.502 1.00 62.44 101 GLU A C 1
ATOM 743 O O . GLU A 1 101 ? 35.636 -14.366 -21.588 1.00 62.44 101 GLU A O 1
ATOM 748 N N . VAL A 1 102 ? 35.861 -16.152 -22.916 1.00 62.44 102 VAL A N 1
ATOM 749 C CA . VAL A 1 102 ? 34.807 -16.969 -22.291 1.00 62.44 102 VAL A CA 1
ATOM 750 C C . VAL A 1 102 ? 35.365 -17.565 -20.995 1.00 62.44 102 VAL A C 1
ATOM 752 O O . VAL A 1 102 ? 35.834 -18.702 -20.976 1.00 62.44 102 VAL A O 1
ATOM 755 N N . GLY A 1 103 ? 35.391 -16.765 -19.932 1.00 67.50 103 GLY A N 1
ATOM 756 C CA . GLY A 1 103 ? 35.523 -17.243 -18.560 1.00 67.50 103 GLY A CA 1
ATOM 757 C C . GLY A 1 103 ? 34.135 -17.391 -17.949 1.00 67.50 103 GLY A C 1
ATOM 758 O O . GLY A 1 103 ? 33.349 -16.448 -18.002 1.00 67.50 103 GLY A O 1
ATOM 759 N N . ASP A 1 104 ? 33.827 -18.557 -17.376 1.00 73.38 104 ASP A N 1
ATOM 760 C CA . ASP A 1 104 ? 32.625 -18.801 -16.561 1.00 73.38 104 ASP A CA 1
ATOM 761 C C . ASP A 1 104 ? 32.715 -18.056 -15.207 1.00 73.38 104 ASP A C 1
ATOM 763 O O . ASP A 1 104 ? 32.544 -18.644 -14.138 1.00 73.38 104 ASP A O 1
ATOM 767 N N . ASP A 1 105 ? 33.036 -16.763 -15.233 1.00 71.19 105 ASP A N 1
ATOM 768 C CA . ASP A 1 105 ? 32.973 -15.913 -14.054 1.00 71.19 105 ASP A CA 1
ATOM 769 C C . ASP A 1 105 ? 31.499 -15.555 -13.843 1.00 71.19 105 ASP A C 1
ATOM 771 O O . ASP A 1 105 ? 30.961 -14.635 -14.458 1.00 71.19 105 ASP A O 1
ATOM 775 N N . GLU A 1 106 ? 30.818 -16.347 -13.009 1.00 75.38 106 GLU A N 1
ATOM 776 C CA . GLU A 1 106 ? 29.475 -16.041 -12.516 1.00 75.38 106 GLU A CA 1
ATOM 777 C C . GLU A 1 106 ? 29.494 -14.646 -11.875 1.00 75.38 106 GLU A C 1
ATOM 779 O O . GLU A 1 106 ? 29.931 -14.466 -10.735 1.00 75.38 106 GLU A O 1
ATOM 784 N N . GLU A 1 107 ? 29.046 -13.634 -12.622 1.00 70.19 107 GLU A N 1
ATOM 785 C CA . GLU A 1 107 ? 28.918 -12.285 -12.091 1.00 70.19 107 GLU A CA 1
ATOM 786 C C . GLU A 1 107 ? 27.984 -12.318 -10.871 1.00 70.19 107 GLU A C 1
ATOM 788 O O . GLU A 1 107 ? 26.844 -12.788 -10.980 1.00 70.19 107 GLU A O 1
ATOM 793 N N . PRO A 1 108 ? 28.419 -11.803 -9.706 1.00 72.62 108 PRO A N 1
ATOM 794 C CA . PRO A 1 108 ? 27.600 -11.825 -8.506 1.00 72.62 108 PRO A CA 1
ATOM 795 C C . PRO A 1 108 ? 26.286 -11.086 -8.776 1.00 72.62 108 PRO A C 1
ATOM 797 O O . PRO A 1 108 ? 26.279 -9.941 -9.241 1.00 72.62 108 PRO A O 1
ATOM 800 N N . MET A 1 109 ? 25.154 -11.741 -8.517 1.00 71.50 109 MET A N 1
ATOM 801 C CA . MET A 1 109 ? 23.846 -11.095 -8.620 1.00 71.50 109 MET A CA 1
ATOM 802 C C . MET A 1 109 ? 23.783 -9.901 -7.652 1.00 71.50 109 MET A C 1
ATOM 804 O O . MET A 1 109 ? 24.310 -10.002 -6.543 1.00 71.50 109 MET A O 1
ATOM 808 N N . PRO A 1 110 ? 23.181 -8.764 -8.051 1.00 72.56 110 PRO A N 1
ATOM 809 C CA . PRO A 1 110 ? 23.015 -7.632 -7.146 1.00 72.56 110 PRO A CA 1
ATOM 810 C C . PRO A 1 110 ? 22.213 -8.071 -5.916 1.00 72.56 110 PRO A C 1
ATOM 812 O O . PRO A 1 110 ? 21.158 -8.696 -6.047 1.00 72.56 110 PRO A O 1
ATOM 815 N N . GLU A 1 111 ? 22.719 -7.763 -4.723 1.00 78.19 111 GLU A N 1
ATOM 816 C CA . GLU A 1 111 ? 22.002 -8.040 -3.482 1.00 78.19 111 GLU A CA 1
ATOM 817 C C . GLU A 1 111 ? 20.823 -7.068 -3.353 1.00 78.19 111 GLU A C 1
ATOM 819 O O . GLU A 1 111 ? 20.957 -5.865 -3.574 1.00 78.19 111 GLU A O 1
ATOM 824 N N . ALA A 1 112 ? 19.643 -7.590 -3.016 1.00 81.56 112 ALA A N 1
ATOM 825 C CA . ALA A 1 112 ? 18.473 -6.752 -2.790 1.00 81.56 112 ALA A CA 1
ATOM 826 C C . ALA A 1 112 ? 18.676 -5.901 -1.527 1.00 81.56 112 ALA A C 1
ATOM 828 O O . ALA A 1 112 ? 18.768 -6.434 -0.419 1.00 81.56 112 ALA A O 1
ATOM 829 N N . GLU A 1 113 ? 18.695 -4.579 -1.685 1.00 89.12 113 GLU A N 1
ATOM 830 C CA . GLU A 1 113 ? 18.809 -3.636 -0.567 1.00 89.12 113 GLU A CA 1
ATOM 831 C C . GLU A 1 113 ? 17.474 -3.457 0.165 1.00 89.12 113 GLU A C 1
ATOM 833 O O . GLU A 1 113 ? 17.435 -3.195 1.369 1.00 89.12 113 GLU A O 1
ATOM 838 N N . ALA A 1 114 ? 16.363 -3.604 -0.560 1.00 94.38 114 ALA A N 1
ATOM 839 C CA . ALA A 1 114 ? 15.020 -3.457 -0.023 1.00 94.38 114 ALA A CA 1
ATOM 840 C C . ALA A 1 114 ? 14.017 -4.394 -0.711 1.00 94.38 114 ALA A C 1
ATOM 842 O O . ALA A 1 114 ? 14.302 -5.036 -1.720 1.00 94.38 114 ALA A O 1
ATOM 843 N N . TRP A 1 115 ? 12.811 -4.463 -0.147 1.00 96.06 115 TRP A N 1
ATOM 844 C CA . TRP A 1 115 ? 11.712 -5.279 -0.657 1.00 96.06 115 TRP A CA 1
ATOM 845 C C . TRP A 1 115 ? 10.453 -4.424 -0.781 1.00 96.06 115 TRP A C 1
ATOM 847 O O . TRP A 1 115 ? 10.051 -3.757 0.173 1.00 96.06 115 TRP A O 1
ATOM 857 N N . GLY A 1 116 ? 9.833 -4.447 -1.958 1.00 96.50 116 GLY A N 1
ATOM 858 C CA . GLY A 1 116 ? 8.577 -3.769 -2.261 1.00 96.50 116 GLY A CA 1
ATOM 859 C C . GLY A 1 116 ? 7.414 -4.751 -2.378 1.00 96.50 116 GLY A C 1
ATOM 860 O O . GLY A 1 116 ? 7.599 -5.918 -2.731 1.00 96.50 116 GLY A O 1
ATOM 861 N N . LEU A 1 117 ? 6.199 -4.284 -2.076 1.00 97.50 117 LEU A N 1
ATOM 862 C CA . LEU A 1 117 ? 4.974 -5.052 -2.292 1.00 97.50 117 LEU A CA 1
ATOM 863 C C . LEU A 1 117 ? 4.230 -4.491 -3.503 1.00 97.50 117 LEU A C 1
ATOM 865 O O . LEU A 1 117 ? 3.746 -3.360 -3.474 1.00 97.50 117 LEU A O 1
ATOM 869 N N . ALA A 1 118 ? 4.121 -5.293 -4.555 1.00 97.19 118 ALA A N 1
ATOM 870 C CA . ALA A 1 118 ? 3.328 -4.972 -5.727 1.00 97.19 118 ALA A CA 1
ATOM 871 C C . ALA A 1 118 ? 1.922 -5.575 -5.594 1.00 97.19 118 ALA A C 1
ATOM 873 O O . ALA A 1 118 ? 1.765 -6.751 -5.262 1.00 97.19 118 ALA A O 1
ATOM 874 N N . VAL A 1 119 ? 0.888 -4.784 -5.871 1.00 96.69 119 VAL A N 1
ATOM 875 C CA . VAL A 1 119 ? -0.509 -5.226 -5.888 1.00 96.69 119 VAL A CA 1
ATOM 876 C C . VAL A 1 119 ? -0.942 -5.522 -7.318 1.00 96.69 119 VAL A C 1
ATOM 878 O O . VAL A 1 119 ? -0.824 -4.678 -8.202 1.00 96.69 119 VAL A O 1
ATOM 881 N N . ARG A 1 120 ? -1.452 -6.727 -7.570 1.00 95.62 120 ARG A N 1
ATOM 882 C CA . ARG A 1 120 ? -2.006 -7.113 -8.866 1.00 95.62 120 ARG A CA 1
ATOM 883 C C . ARG A 1 120 ? -3.247 -6.296 -9.149 1.00 95.62 120 ARG A C 1
ATOM 885 O O . ARG A 1 120 ? -4.219 -6.314 -8.400 1.00 95.62 120 ARG A O 1
ATOM 892 N N . VAL A 1 121 ? -3.197 -5.614 -10.272 1.00 94.62 121 VAL A N 1
ATOM 893 C CA . VAL A 1 121 ? -4.267 -4.756 -10.769 1.00 94.62 121 VAL A CA 1
ATOM 894 C C . VAL A 1 121 ? -4.935 -5.366 -11.993 1.00 94.62 121 VAL A C 1
ATOM 896 O O . VAL A 1 121 ? -6.110 -5.132 -12.233 1.00 94.62 121 VAL A O 1
ATOM 899 N N . ARG A 1 122 ? -4.207 -6.215 -12.726 1.00 90.56 122 ARG A N 1
ATOM 900 C CA . ARG A 1 122 ? -4.710 -7.050 -13.819 1.00 90.56 122 ARG A CA 1
ATOM 901 C C . ARG A 1 122 ? -3.940 -8.371 -13.823 1.00 90.56 122 ARG A C 1
ATOM 903 O O . ARG A 1 122 ? -2.881 -8.458 -13.212 1.00 90.56 122 ARG A O 1
ATOM 910 N N . GLY A 1 123 ? -4.453 -9.406 -14.493 1.00 88.25 123 GLY A N 1
ATOM 911 C CA . GLY A 1 123 ? -3.906 -10.772 -14.420 1.00 88.25 123 GLY A CA 1
ATOM 912 C C . GLY A 1 123 ? -2.376 -10.879 -14.542 1.00 88.25 123 GLY A C 1
ATOM 913 O O . GLY A 1 123 ? -1.760 -11.634 -13.791 1.00 88.25 123 GLY A O 1
ATOM 914 N N . ASP A 1 124 ? -1.775 -10.083 -15.426 1.00 92.62 124 ASP A N 1
ATOM 915 C CA . ASP A 1 124 ? -0.339 -10.018 -15.708 1.00 92.62 124 ASP A CA 1
ATOM 916 C C . ASP A 1 124 ? 0.330 -8.698 -15.283 1.00 92.62 124 ASP A C 1
ATOM 918 O O . ASP A 1 124 ? 1.514 -8.513 -15.558 1.00 92.62 124 ASP A O 1
ATOM 922 N N . LEU A 1 125 ? -0.396 -7.778 -14.633 1.00 94.88 125 LEU A N 1
ATOM 923 C CA . LEU A 1 125 ? 0.124 -6.476 -14.212 1.00 94.88 125 LEU A CA 1
ATOM 924 C C . LEU A 1 125 ? -0.026 -6.254 -12.710 1.00 94.88 125 LEU A C 1
ATOM 926 O O . LEU A 1 125 ? -1.092 -6.470 -12.126 1.00 94.88 125 LEU A O 1
ATOM 930 N N . ALA A 1 126 ? 1.031 -5.735 -12.100 1.00 96.31 126 ALA A N 1
ATOM 931 C CA . ALA A 1 126 ? 1.055 -5.316 -10.712 1.00 96.31 126 ALA A CA 1
ATOM 932 C C . ALA A 1 126 ? 1.565 -3.879 -10.582 1.00 96.31 126 ALA A C 1
ATOM 934 O O . ALA A 1 126 ? 2.452 -3.454 -11.315 1.00 96.31 126 ALA A O 1
ATOM 935 N N . LEU A 1 127 ? 0.996 -3.130 -9.647 1.00 97.31 127 LEU A N 1
ATOM 936 C CA . LEU A 1 127 ? 1.390 -1.768 -9.322 1.00 97.31 127 LEU A CA 1
ATOM 937 C C . LEU A 1 127 ? 2.203 -1.771 -8.032 1.00 97.31 127 LEU A C 1
ATOM 939 O O . LEU A 1 127 ? 1.815 -2.432 -7.070 1.00 97.31 127 LEU A O 1
ATOM 943 N N . MET A 1 128 ? 3.290 -1.015 -7.981 1.00 97.81 128 MET A N 1
ATOM 944 C CA . MET A 1 128 ? 4.158 -0.946 -6.812 1.00 97.81 128 MET A CA 1
ATOM 945 C C . MET A 1 128 ? 4.623 0.484 -6.559 1.00 97.81 128 MET A C 1
ATOM 947 O O . MET A 1 128 ? 4.865 1.234 -7.502 1.00 97.81 128 MET A O 1
ATOM 951 N N . TYR A 1 129 ? 4.792 0.833 -5.287 1.00 98.06 129 TYR A N 1
ATOM 952 C CA . TYR A 1 129 ? 5.549 2.014 -4.886 1.00 98.06 129 TYR A CA 1
ATOM 953 C C . TYR A 1 129 ? 7.054 1.751 -4.999 1.00 98.06 129 TYR A C 1
ATOM 955 O O . TYR A 1 129 ? 7.552 0.764 -4.454 1.00 98.06 129 TYR A O 1
ATOM 963 N N . VAL A 1 130 ? 7.773 2.639 -5.678 1.00 97.44 130 VAL A N 1
ATOM 964 C CA . VAL A 1 130 ? 9.226 2.575 -5.852 1.00 97.44 130 VAL A CA 1
ATOM 965 C C . VAL A 1 130 ? 9.837 3.799 -5.176 1.00 97.44 130 VAL A C 1
ATOM 967 O O . VAL A 1 130 ? 9.669 4.902 -5.691 1.00 97.44 130 VAL A O 1
ATOM 970 N N . PRO A 1 131 ? 10.545 3.637 -4.043 1.00 96.19 131 PRO A N 1
ATOM 971 C CA . PRO A 1 131 ? 11.234 4.753 -3.409 1.00 96.19 131 PRO A CA 1
ATOM 972 C C . PRO A 1 131 ? 12.196 5.463 -4.378 1.00 96.19 131 PRO A C 1
ATOM 974 O O . PRO A 1 131 ? 12.750 4.817 -5.274 1.00 96.19 131 PRO A O 1
ATOM 977 N N . PRO A 1 132 ? 12.480 6.761 -4.171 1.00 94.00 132 PRO A N 1
ATOM 978 C CA . PRO A 1 132 ? 13.513 7.460 -4.925 1.00 94.00 132 PRO A CA 1
ATOM 979 C C . PRO A 1 132 ? 14.843 6.706 -4.908 1.00 94.00 132 PRO A C 1
ATOM 981 O O . PRO A 1 132 ? 15.240 6.155 -3.882 1.00 94.00 132 PRO A O 1
ATOM 984 N N . ALA A 1 133 ? 15.537 6.715 -6.046 1.00 93.25 133 ALA A N 1
ATOM 985 C CA . ALA A 1 133 ? 16.818 6.037 -6.255 1.00 93.25 133 ALA A CA 1
ATOM 986 C C . ALA A 1 133 ? 16.797 4.502 -6.119 1.00 93.25 133 ALA A C 1
ATOM 988 O O . ALA A 1 133 ? 17.861 3.896 -6.190 1.00 93.25 133 ALA A O 1
ATOM 989 N N . MET A 1 134 ? 15.628 3.873 -5.990 1.00 94.88 134 MET A N 1
ATOM 990 C CA . MET A 1 134 ? 15.473 2.419 -6.044 1.00 94.88 134 MET A CA 1
ATOM 991 C C . MET A 1 134 ? 14.876 1.992 -7.385 1.00 94.88 134 MET A C 1
ATOM 993 O O . MET A 1 134 ? 14.145 2.745 -8.029 1.00 94.88 134 MET A O 1
ATOM 997 N N . MET A 1 135 ? 15.157 0.761 -7.798 1.00 94.31 135 MET A N 1
ATOM 998 C CA . MET A 1 135 ? 14.527 0.120 -8.946 1.00 94.31 135 MET A CA 1
ATOM 999 C C . MET A 1 135 ? 14.192 -1.341 -8.638 1.00 94.31 135 MET A C 1
ATOM 1001 O O . MET A 1 135 ? 14.958 -2.014 -7.946 1.00 94.31 135 MET A O 1
ATOM 1005 N N . PRO A 1 136 ? 13.062 -1.855 -9.154 1.00 94.19 136 PRO A N 1
ATOM 1006 C CA . PRO A 1 136 ? 12.767 -3.281 -9.104 1.00 94.19 136 PRO A CA 1
ATOM 1007 C C . PRO A 1 136 ? 13.813 -4.067 -9.895 1.00 94.19 136 PRO A C 1
ATOM 1009 O O . PRO A 1 136 ? 14.110 -3.746 -11.047 1.00 94.19 136 PRO A O 1
ATOM 1012 N N . ILE A 1 137 ? 14.350 -5.111 -9.273 1.00 90.50 137 ILE A N 1
ATOM 1013 C CA . ILE A 1 137 ? 15.323 -6.009 -9.893 1.00 90.50 137 ILE A CA 1
ATOM 1014 C C . ILE A 1 137 ? 14.584 -7.223 -10.451 1.00 90.50 137 ILE A C 1
ATOM 1016 O O . ILE A 1 137 ? 13.625 -7.718 -9.853 1.00 90.50 137 ILE A O 1
ATOM 1020 N N . ARG A 1 138 ? 15.058 -7.739 -11.586 1.00 83.56 138 ARG A N 1
ATOM 1021 C CA . ARG A 1 138 ? 14.687 -9.081 -12.038 1.00 83.56 138 ARG A CA 1
ATOM 1022 C C . ARG A 1 138 ? 15.336 -10.111 -11.121 1.00 83.56 138 ARG A C 1
ATOM 1024 O O . ARG A 1 138 ? 16.558 -10.224 -11.090 1.00 83.56 138 ARG A O 1
ATOM 1031 N N . ASP A 1 139 ? 14.511 -10.862 -10.407 1.00 75.69 139 ASP A N 1
ATOM 1032 C CA . ASP A 1 139 ? 14.953 -12.077 -9.734 1.00 75.69 139 ASP A CA 1
ATOM 1033 C C . ASP A 1 139 ? 15.049 -13.203 -10.775 1.00 75.69 139 ASP A C 1
ATOM 1035 O O . ASP A 1 139 ? 14.163 -13.330 -11.618 1.00 75.69 139 ASP A O 1
ATOM 1039 N N . GLY A 1 140 ? 16.126 -13.988 -10.771 1.00 70.12 140 GLY A N 1
ATOM 1040 C CA . GLY A 1 140 ? 16.523 -14.861 -11.889 1.00 70.12 140 GLY A CA 1
ATOM 1041 C C . GLY A 1 140 ? 15.458 -15.870 -12.347 1.00 70.12 140 GLY A C 1
ATOM 1042 O O . GLY A 1 140 ? 15.435 -16.246 -13.518 1.00 70.12 140 GLY A O 1
ATOM 1043 N N . GLU A 1 141 ? 14.540 -16.266 -11.461 1.00 67.88 141 GLU A N 1
ATOM 1044 C CA . GLU A 1 141 ? 13.402 -17.142 -11.786 1.00 67.88 141 GLU A CA 1
ATOM 1045 C C . GLU A 1 141 ? 12.103 -16.379 -12.112 1.00 67.88 141 GLU A C 1
ATOM 1047 O O . GLU A 1 141 ? 11.200 -16.915 -12.761 1.00 67.88 141 GLU A O 1
ATOM 1052 N N . SER A 1 142 ? 11.997 -15.117 -11.694 1.00 71.19 142 SER A N 1
ATOM 1053 C CA . SER A 1 142 ? 10.797 -14.288 -11.814 1.00 71.19 142 SER A CA 1
ATOM 1054 C C . SER A 1 142 ? 10.983 -13.213 -12.882 1.00 71.19 142 SER A C 1
ATOM 1056 O O . SER A 1 142 ? 11.633 -12.194 -12.652 1.00 71.19 142 SER A O 1
ATOM 1058 N N . VAL A 1 143 ? 10.340 -13.379 -14.042 1.00 76.94 143 VAL A N 1
ATOM 1059 C CA . VAL A 1 143 ? 10.303 -12.337 -15.083 1.00 76.94 143 VAL A CA 1
ATOM 1060 C C . VAL A 1 143 ? 9.402 -11.187 -14.618 1.00 76.94 143 VAL A C 1
ATOM 1062 O O . VAL A 1 143 ? 8.214 -11.133 -14.939 1.00 76.94 143 VAL A O 1
ATOM 1065 N N . ILE A 1 144 ? 9.956 -10.302 -13.792 1.00 90.56 144 ILE A N 1
ATOM 1066 C CA . ILE A 1 144 ? 9.338 -9.037 -13.404 1.00 90.56 144 ILE A CA 1
ATOM 1067 C C . ILE A 1 144 ? 9.884 -7.974 -14.349 1.00 90.56 144 ILE A C 1
ATOM 1069 O O . ILE A 1 144 ? 11.037 -7.563 -14.236 1.00 90.56 144 ILE A O 1
ATOM 1073 N N . ASP A 1 145 ? 9.059 -7.537 -15.297 1.00 93.06 145 ASP A N 1
ATOM 1074 C CA . ASP A 1 145 ? 9.441 -6.480 -16.235 1.00 93.06 145 ASP A CA 1
ATOM 1075 C C . ASP A 1 145 ? 8.775 -5.163 -15.858 1.00 93.06 145 ASP A C 1
ATOM 1077 O O . ASP A 1 145 ? 7.561 -5.099 -15.680 1.00 93.06 145 ASP A O 1
ATOM 1081 N N . VAL A 1 146 ? 9.547 -4.080 -15.791 1.00 93.75 146 VAL A N 1
ATOM 1082 C CA . VAL A 1 146 ? 8.981 -2.737 -15.622 1.00 93.75 146 VAL A CA 1
ATOM 1083 C C . VAL A 1 146 ? 8.345 -2.309 -16.940 1.00 93.75 146 VAL A C 1
ATOM 1085 O O . VAL A 1 146 ? 9.037 -2.075 -17.927 1.00 93.75 146 VAL A O 1
ATOM 1088 N N . VAL A 1 147 ? 7.017 -2.218 -16.963 1.00 94.44 147 VAL A N 1
ATOM 1089 C CA . VAL A 1 147 ? 6.245 -1.785 -18.138 1.00 94.44 147 VAL A CA 1
ATOM 1090 C C . VAL A 1 147 ? 6.268 -0.268 -18.258 1.00 94.44 147 VAL A C 1
ATOM 1092 O O . VAL A 1 147 ? 6.445 0.267 -19.348 1.00 94.44 147 VAL A O 1
ATOM 1095 N N . ALA A 1 148 ? 6.075 0.418 -17.134 1.00 94.62 148 ALA A N 1
ATOM 1096 C CA . ALA A 1 148 ? 6.083 1.869 -17.055 1.00 94.62 148 ALA A CA 1
ATOM 1097 C C . ALA A 1 148 ? 6.494 2.311 -15.646 1.00 94.62 148 ALA A C 1
ATOM 1099 O O . ALA A 1 148 ? 6.239 1.610 -14.667 1.00 94.62 148 ALA A O 1
ATOM 1100 N N . HIS A 1 149 ? 7.114 3.482 -15.548 1.00 94.69 149 HIS A N 1
ATOM 1101 C CA . HIS A 1 149 ? 7.538 4.081 -14.288 1.00 94.69 149 HIS A CA 1
ATOM 1102 C C . HIS A 1 149 ? 7.161 5.563 -14.285 1.00 94.69 149 HIS A C 1
ATOM 1104 O O . HIS A 1 149 ? 7.460 6.280 -15.239 1.00 94.69 149 HIS A O 1
ATOM 1110 N N . ASP A 1 150 ? 6.487 5.995 -13.225 1.00 95.56 150 ASP A N 1
ATOM 1111 C CA . ASP A 1 150 ? 6.126 7.379 -12.951 1.00 95.56 150 ASP A CA 1
ATOM 1112 C C . ASP A 1 150 ? 6.987 7.879 -11.776 1.00 95.56 150 ASP A C 1
ATOM 1114 O O . ASP A 1 150 ? 6.654 7.606 -10.616 1.00 95.56 150 ASP A O 1
ATOM 1118 N N . PRO A 1 151 ? 8.110 8.570 -12.050 1.00 93.81 151 PRO A N 1
ATOM 1119 C CA . PRO A 1 151 ? 9.030 9.014 -11.008 1.00 93.81 151 PRO A CA 1
ATOM 1120 C C . PRO A 1 151 ? 8.469 10.166 -10.163 1.00 93.81 151 PRO A C 1
ATOM 1122 O O . PRO A 1 151 ? 8.929 10.359 -9.045 1.00 93.81 151 PRO A O 1
ATOM 1125 N N . GLU A 1 152 ? 7.487 10.928 -10.660 1.00 94.56 152 GLU A N 1
ATOM 1126 C CA . GLU A 1 152 ? 6.863 12.023 -9.899 1.00 94.56 152 GLU A CA 1
ATOM 1127 C C . GLU A 1 152 ? 5.939 11.477 -8.801 1.00 94.56 152 GLU A C 1
ATOM 1129 O O . GLU A 1 152 ? 5.820 12.046 -7.708 1.00 94.56 152 GLU A O 1
ATOM 1134 N N . ARG A 1 153 ? 5.278 10.354 -9.099 1.00 96.19 153 ARG A N 1
ATOM 1135 C CA . ARG A 1 153 ? 4.397 9.647 -8.165 1.00 96.19 153 ARG A CA 1
ATOM 1136 C C . ARG A 1 153 ? 5.079 8.504 -7.425 1.00 96.19 153 ARG A C 1
ATOM 1138 O O . ARG A 1 153 ? 4.442 7.938 -6.540 1.00 96.19 153 ARG A O 1
ATOM 1145 N N . GLU A 1 154 ? 6.324 8.178 -7.774 1.00 96.75 154 GLU A N 1
ATOM 1146 C CA . GLU A 1 154 ? 7.089 7.063 -7.198 1.00 96.75 154 GLU A CA 1
ATOM 1147 C C . GLU A 1 154 ? 6.358 5.718 -7.399 1.00 96.75 154 GLU A C 1
ATOM 1149 O O . GLU A 1 154 ? 6.262 4.888 -6.495 1.00 96.75 154 GLU A O 1
ATOM 1154 N N . ILE A 1 155 ? 5.777 5.507 -8.588 1.00 97.56 155 ILE A N 1
ATOM 1155 C CA . ILE A 1 155 ? 4.979 4.316 -8.920 1.00 97.56 155 ILE A CA 1
ATOM 1156 C C . ILE A 1 155 ? 5.541 3.606 -10.144 1.00 97.56 155 ILE A C 1
ATOM 1158 O O . ILE A 1 155 ? 5.740 4.214 -11.194 1.00 97.56 155 ILE A O 1
ATOM 1162 N N . ALA A 1 156 ? 5.694 2.288 -10.054 1.00 96.94 156 ALA A N 1
ATOM 1163 C CA . ALA A 1 156 ? 5.967 1.436 -11.201 1.00 96.94 156 ALA A CA 1
ATOM 1164 C C . ALA A 1 156 ? 4.799 0.497 -11.501 1.00 96.94 156 ALA A C 1
ATOM 1166 O O . ALA A 1 156 ? 4.162 -0.066 -10.606 1.00 96.94 156 ALA A O 1
ATOM 1167 N N . LEU A 1 157 ? 4.565 0.302 -12.794 1.00 96.88 157 LEU A N 1
ATOM 1168 C CA . LEU A 1 157 ? 3.721 -0.746 -13.334 1.00 96.88 157 LEU A CA 1
ATOM 1169 C C . LEU A 1 157 ? 4.625 -1.886 -13.798 1.00 96.88 157 LEU A C 1
ATOM 1171 O O . LEU A 1 157 ? 5.471 -1.714 -14.676 1.00 96.88 157 LEU A O 1
ATOM 1175 N N . LEU A 1 158 ? 4.436 -3.048 -13.195 1.00 96.25 158 LEU A N 1
ATOM 1176 C CA . LEU A 1 158 ? 5.235 -4.244 -13.395 1.00 96.25 158 LEU A CA 1
ATOM 1177 C C . LEU A 1 158 ? 4.412 -5.285 -14.142 1.00 96.25 158 LEU A C 1
ATOM 1179 O O . LEU A 1 158 ? 3.238 -5.495 -13.844 1.00 96.25 158 LEU A O 1
ATOM 1183 N N . ARG A 1 159 ? 5.042 -5.983 -15.076 1.00 95.00 159 ARG A N 1
ATOM 1184 C CA . ARG A 1 159 ? 4.542 -7.224 -15.650 1.00 95.00 159 ARG A CA 1
ATOM 1185 C C . ARG A 1 159 ? 5.000 -8.361 -14.759 1.00 95.00 159 ARG A C 1
ATOM 1187 O O . ARG A 1 159 ? 6.189 -8.484 -14.491 1.00 95.00 159 ARG A O 1
ATOM 1194 N N . VAL A 1 160 ? 4.056 -9.167 -14.297 1.00 94.69 160 VAL A N 1
ATOM 1195 C CA . VAL A 1 160 ? 4.303 -10.278 -13.375 1.00 94.69 160 VAL A CA 1
ATOM 1196 C C . VAL A 1 160 ? 3.697 -11.565 -13.936 1.00 94.69 160 VAL A C 1
ATOM 1198 O O . VAL A 1 160 ? 2.656 -11.506 -14.600 1.00 94.69 160 VAL A O 1
ATOM 1201 N N . PRO A 1 161 ? 4.281 -12.744 -13.654 1.00 92.62 161 PRO A N 1
ATOM 1202 C CA . PRO A 1 161 ? 3.689 -14.015 -14.059 1.00 92.62 161 PRO A CA 1
ATOM 1203 C C . PRO A 1 161 ? 2.249 -14.137 -13.545 1.00 92.62 161 PRO A C 1
ATOM 1205 O O . PRO A 1 161 ? 1.973 -13.691 -12.426 1.00 92.62 161 PRO A O 1
ATOM 1208 N N . PRO A 1 162 ? 1.311 -14.719 -14.310 1.00 89.19 162 PRO A N 1
ATOM 1209 C CA . PRO A 1 162 ? -0.058 -14.907 -13.844 1.00 89.19 162 PRO A CA 1
ATOM 1210 C C . PRO A 1 162 ? -0.071 -15.816 -12.610 1.00 89.19 162 PRO A C 1
ATOM 1212 O O . PRO A 1 162 ? 0.563 -16.871 -12.600 1.00 89.19 162 PRO A O 1
ATOM 1215 N N . ALA A 1 163 ? -0.793 -15.421 -11.562 1.00 87.50 163 ALA A N 1
ATOM 1216 C CA . ALA A 1 163 ? -0.945 -16.262 -10.381 1.00 87.50 163 ALA A CA 1
ATOM 1217 C C . ALA A 1 163 ? -1.967 -17.382 -10.642 1.00 87.50 163 ALA A C 1
ATOM 1219 O O . ALA A 1 163 ? -2.999 -17.195 -11.296 1.00 87.50 163 ALA A O 1
ATOM 1220 N N . ALA A 1 164 ? -1.686 -18.578 -10.124 1.00 84.88 164 ALA A N 1
ATOM 1221 C CA . ALA A 1 164 ? -2.626 -19.687 -10.203 1.00 84.88 164 ALA A CA 1
ATOM 1222 C C . ALA A 1 164 ? -3.934 -19.306 -9.486 1.00 84.88 164 ALA A C 1
ATOM 1224 O O . ALA A 1 164 ? -3.922 -18.878 -8.335 1.00 84.88 164 ALA A O 1
ATOM 1225 N N . GLY A 1 165 ? -5.069 -19.438 -10.176 1.00 81.00 165 GLY A N 1
ATOM 1226 C CA . GLY A 1 165 ? -6.381 -19.103 -9.614 1.00 81.00 165 GLY A CA 1
ATOM 1227 C C . GLY A 1 165 ? -6.766 -17.618 -9.663 1.00 81.00 165 GLY A C 1
ATOM 1228 O O . GLY A 1 165 ? -7.857 -17.286 -9.210 1.00 81.00 165 GLY A O 1
ATOM 1229 N N . THR A 1 166 ? -5.948 -16.733 -10.252 1.00 76.62 166 THR A N 1
ATOM 1230 C CA . THR A 1 166 ? -6.311 -15.311 -10.443 1.00 76.62 166 THR A CA 1
ATOM 1231 C C . THR A 1 166 ? -6.858 -14.983 -11.826 1.00 76.62 166 THR A C 1
ATOM 1233 O O . THR A 1 166 ? -7.021 -13.811 -12.164 1.00 76.62 166 THR A O 1
ATOM 1236 N N . ALA A 1 167 ? -7.143 -15.993 -12.650 1.00 75.69 167 ALA A N 1
ATOM 1237 C CA . ALA A 1 167 ? -7.742 -15.784 -13.962 1.00 75.69 167 ALA A CA 1
ATOM 1238 C C . ALA A 1 167 ? -9.102 -15.076 -13.810 1.00 75.69 167 ALA A C 1
ATOM 1240 O O . ALA A 1 167 ? -10.061 -15.658 -13.308 1.00 75.69 167 ALA A O 1
ATOM 1241 N N . GLY A 1 168 ? -9.167 -13.807 -14.220 1.00 72.69 168 GLY A N 1
ATOM 1242 C CA . GLY A 1 168 ? -10.372 -12.976 -14.129 1.00 72.69 168 GLY A CA 1
ATOM 1243 C C . GLY A 1 168 ? -10.575 -12.239 -12.800 1.00 72.69 168 GLY A C 1
ATOM 1244 O O . GLY A 1 168 ? -11.608 -11.592 -12.642 1.00 72.69 168 GLY A O 1
ATOM 1245 N N . LEU A 1 169 ? -9.624 -12.294 -11.858 1.00 77.19 169 LEU A N 1
ATOM 1246 C CA . LEU A 1 169 ? -9.656 -11.420 -10.682 1.00 77.19 169 LEU A CA 1
ATOM 1247 C C . LEU A 1 169 ? -9.119 -10.039 -11.061 1.00 77.19 169 LEU A C 1
ATOM 1249 O O . LEU A 1 169 ? -7.919 -9.860 -11.258 1.00 77.19 169 LEU A O 1
ATOM 1253 N N . ASP A 1 170 ? -10.030 -9.075 -11.154 1.00 81.69 170 ASP A N 1
ATOM 1254 C CA . ASP A 1 170 ? -9.709 -7.656 -11.248 1.00 81.69 170 ASP A CA 1
ATOM 1255 C C . ASP A 1 170 ? -9.952 -7.001 -9.881 1.00 81.69 170 ASP A C 1
ATOM 1257 O O . ASP A 1 170 ? -11.047 -7.070 -9.310 1.00 81.69 170 ASP A O 1
ATOM 1261 N N . LEU A 1 171 ? -8.896 -6.411 -9.326 1.00 85.50 171 LEU A N 1
ATOM 1262 C CA . LEU A 1 171 ? -8.886 -5.849 -7.980 1.00 85.50 171 LEU A CA 1
ATOM 1263 C C . LEU A 1 171 ? -9.576 -4.477 -7.930 1.00 85.50 171 LEU A C 1
ATOM 1265 O O . LEU A 1 171 ? -10.196 -4.132 -6.918 1.00 85.50 171 LEU A O 1
ATOM 1269 N N . LEU A 1 172 ? -9.518 -3.701 -9.015 1.00 84.69 172 LEU A N 1
ATOM 1270 C CA . LEU A 1 172 ? -10.003 -2.320 -9.031 1.00 84.69 172 LEU A CA 1
ATOM 1271 C C . LEU A 1 172 ? -11.538 -2.204 -9.011 1.00 84.69 172 LEU A C 1
ATOM 1273 O O . LEU A 1 172 ? -12.048 -1.403 -8.218 1.00 84.69 172 LEU A O 1
ATOM 1277 N N . PRO A 1 173 ? -12.322 -3.016 -9.750 1.00 82.75 173 PRO A N 1
ATOM 1278 C CA . PRO A 1 173 ? -13.782 -2.982 -9.681 1.00 82.75 173 PRO A CA 1
ATOM 1279 C C . PRO A 1 173 ? -14.335 -3.294 -8.285 1.00 82.75 173 PRO A C 1
ATOM 1281 O O . PRO A 1 173 ? -15.354 -2.729 -7.884 1.00 82.75 173 PRO A O 1
ATOM 1284 N N . ALA A 1 174 ? -13.656 -4.162 -7.527 1.00 84.12 174 ALA A N 1
ATOM 1285 C CA . ALA A 1 174 ? -14.052 -4.564 -6.177 1.00 84.12 174 ALA A CA 1
ATOM 1286 C C . ALA A 1 174 ? -13.559 -3.605 -5.073 1.00 84.12 174 ALA A C 1
ATOM 1288 O O . ALA A 1 174 ? -13.878 -3.797 -3.893 1.00 84.12 174 ALA A O 1
ATOM 1289 N N . SER A 1 175 ? -12.805 -2.564 -5.427 1.00 89.06 175 SER A N 1
ATOM 1290 C CA . SER A 1 175 ? -12.187 -1.639 -4.476 1.00 89.06 175 SER A CA 1
ATOM 1291 C C . SER A 1 175 ? -13.191 -0.774 -3.706 1.00 89.06 175 SER A C 1
ATOM 1293 O O . SER A 1 175 ? -14.354 -0.603 -4.090 1.00 89.06 175 SER A O 1
ATOM 1295 N N . VAL A 1 176 ? -12.760 -0.243 -2.563 1.00 88.12 176 VAL A N 1
ATOM 1296 C CA . VAL A 1 176 ? -13.527 0.711 -1.759 1.00 88.12 176 VAL A CA 1
ATOM 1297 C C . VAL A 1 176 ? -13.454 2.084 -2.428 1.00 88.12 176 VAL A C 1
ATOM 1299 O O . VAL A 1 176 ? -12.410 2.724 -2.434 1.00 88.12 176 VAL A O 1
ATOM 1302 N N . ARG A 1 177 ? -14.579 2.556 -2.978 1.00 89.12 177 ARG A N 1
ATOM 1303 C CA . ARG A 1 177 ? -14.642 3.856 -3.678 1.00 89.12 177 ARG A CA 1
ATOM 1304 C C . ARG A 1 177 ? -14.863 5.051 -2.751 1.00 89.12 177 ARG A C 1
ATOM 1306 O O . ARG A 1 177 ? -14.541 6.174 -3.115 1.00 89.12 177 ARG A O 1
ATOM 1313 N N . THR A 1 178 ? -15.413 4.817 -1.562 1.00 84.88 178 THR A N 1
ATOM 1314 C CA . THR A 1 178 ? -15.713 5.860 -0.573 1.00 84.88 178 THR A CA 1
ATOM 1315 C C . THR A 1 178 ? -15.233 5.420 0.799 1.00 84.88 178 THR A C 1
ATOM 1317 O O . THR A 1 178 ? -15.644 4.365 1.288 1.00 84.88 178 THR A O 1
ATOM 1320 N N . PHE A 1 179 ? -14.384 6.229 1.427 1.00 81.19 179 PHE A N 1
ATOM 1321 C CA . PHE A 1 179 ? -13.871 5.943 2.760 1.00 81.19 179 PHE A CA 1
ATOM 1322 C C . PHE A 1 179 ? -14.937 6.283 3.824 1.00 81.19 179 PHE A C 1
ATOM 1324 O O . PHE A 1 179 ? -15.385 7.428 3.874 1.00 81.19 179 PHE A O 1
ATOM 1331 N N . PRO A 1 180 ? -15.367 5.335 4.681 1.00 72.25 180 PRO A N 1
ATOM 1332 C CA . PRO A 1 180 ? -16.494 5.517 5.609 1.00 72.25 180 PRO A CA 1
ATOM 1333 C C . PRO A 1 180 ? -16.177 6.398 6.836 1.00 72.25 180 PRO A C 1
ATOM 1335 O O . PRO A 1 180 ? -16.923 6.404 7.812 1.00 72.25 180 PRO A O 1
ATOM 1338 N N . GLY A 1 181 ? -15.073 7.147 6.815 1.00 76.50 181 GLY A N 1
ATOM 1339 C CA . GLY A 1 181 ? -14.637 8.016 7.905 1.00 76.50 181 GLY A CA 1
ATOM 1340 C C . GLY A 1 181 ? -13.729 7.311 8.907 1.00 76.50 181 GLY A C 1
ATOM 1341 O O . GLY A 1 181 ? -12.636 7.794 9.133 1.00 76.50 181 GLY A O 1
ATOM 1342 N N . PHE A 1 182 ? -14.121 6.178 9.487 1.00 82.88 182 PHE A N 1
ATOM 1343 C CA . PHE A 1 182 ? -13.242 5.387 10.360 1.00 82.88 182 PHE A CA 1
ATOM 1344 C C . PHE A 1 182 ? -13.391 3.899 10.062 1.00 82.88 182 PHE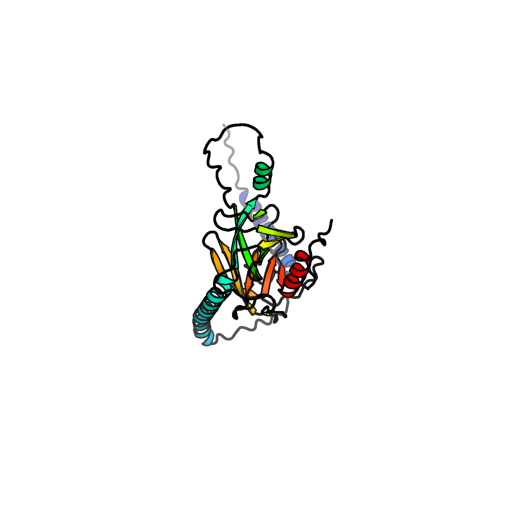 A C 1
ATOM 1346 O O . PHE A 1 182 ? -14.497 3.416 9.813 1.00 82.88 182 PHE A O 1
ATOM 1353 N N . THR A 1 183 ? -12.287 3.155 10.058 1.00 88.38 183 THR A N 1
ATOM 1354 C CA . THR A 1 183 ? -12.331 1.711 9.803 1.00 88.38 183 THR A CA 1
ATOM 1355 C C . THR A 1 183 ? -11.060 1.007 10.267 1.00 88.38 183 THR A C 1
ATOM 1357 O O . THR A 1 183 ? -10.003 1.623 10.374 1.00 88.38 183 THR A O 1
ATOM 1360 N N . PHE A 1 184 ? -11.158 -0.297 10.514 1.00 91.81 184 PHE A N 1
ATOM 1361 C CA . PHE A 1 184 ? -9.984 -1.157 10.607 1.00 91.81 184 PHE A CA 1
ATOM 1362 C C . PHE A 1 184 ? -9.630 -1.677 9.214 1.00 91.81 184 PHE A C 1
ATOM 1364 O O . PHE A 1 184 ? -10.500 -2.120 8.460 1.00 91.81 184 PHE A O 1
ATOM 1371 N N . ALA A 1 185 ? -8.346 -1.631 8.890 1.00 94.25 185 ALA A N 1
ATOM 1372 C CA . ALA A 1 185 ? -7.789 -2.145 7.653 1.00 94.25 185 ALA A CA 1
ATOM 1373 C C . ALA A 1 185 ? -6.684 -3.162 7.954 1.00 94.25 185 ALA A C 1
ATOM 1375 O O . ALA A 1 185 ? -6.050 -3.129 9.007 1.00 94.25 185 ALA A O 1
ATOM 1376 N N . ALA A 1 186 ? -6.454 -4.062 7.010 1.00 96.50 186 ALA A N 1
ATOM 1377 C CA . ALA A 1 186 ? -5.249 -4.858 6.925 1.00 96.50 186 ALA A CA 1
ATOM 1378 C C . ALA A 1 186 ? -4.203 -4.049 6.149 1.00 96.50 186 ALA A C 1
ATOM 1380 O O . ALA A 1 186 ? -4.418 -3.705 4.983 1.00 96.50 186 ALA A O 1
ATOM 1381 N N . ALA A 1 187 ? -3.096 -3.729 6.809 1.00 97.50 187 ALA A N 1
ATOM 1382 C CA . ALA A 1 187 ? -1.919 -3.132 6.202 1.00 97.50 187 ALA A CA 1
ATOM 1383 C C . ALA A 1 187 ? -0.934 -4.235 5.832 1.00 97.50 187 ALA A C 1
ATOM 1385 O O . ALA A 1 187 ? -0.544 -5.025 6.692 1.00 97.50 187 ALA A O 1
ATOM 1386 N N . LEU A 1 188 ? -0.577 -4.295 4.552 1.00 97.94 188 LEU A N 1
ATOM 1387 C CA . LEU A 1 188 ? 0.348 -5.276 4.012 1.00 97.94 188 LEU A CA 1
ATOM 1388 C C . LEU A 1 188 ? 1.652 -4.600 3.611 1.00 97.94 188 LEU A C 1
ATOM 1390 O O . LEU A 1 188 ? 1.636 -3.592 2.905 1.00 97.94 188 LEU A O 1
ATOM 1394 N N . SER A 1 189 ? 2.768 -5.198 4.005 1.00 97.25 189 SER A N 1
ATOM 1395 C CA . SER A 1 189 ? 4.113 -4.728 3.668 1.00 97.25 189 SER A CA 1
ATOM 1396 C C . SER A 1 189 ? 4.959 -5.905 3.190 1.00 97.25 189 SER A C 1
ATOM 1398 O O . SER A 1 189 ? 4.677 -7.055 3.524 1.00 97.25 189 SER A O 1
ATOM 1400 N N . ALA A 1 190 ? 5.986 -5.643 2.387 1.00 96.69 190 ALA A N 1
ATOM 1401 C CA . ALA A 1 190 ? 6.903 -6.687 1.944 1.00 96.69 190 ALA A CA 1
ATOM 1402 C C . ALA A 1 190 ? 8.028 -6.919 2.960 1.00 96.69 190 ALA A C 1
ATOM 1404 O O . ALA A 1 190 ? 8.497 -5.997 3.625 1.00 96.69 190 ALA A O 1
ATOM 1405 N N . THR A 1 191 ? 8.481 -8.165 3.038 1.00 95.44 191 THR A N 1
ATOM 1406 C CA . THR A 1 191 ? 9.722 -8.576 3.699 1.00 95.44 191 THR A CA 1
ATOM 1407 C C . THR A 1 191 ? 10.447 -9.570 2.797 1.00 95.44 191 THR A C 1
ATOM 1409 O O . THR A 1 191 ? 9.842 -10.109 1.870 1.00 95.44 191 THR A O 1
ATOM 1412 N N . SER A 1 192 ? 11.706 -9.879 3.103 1.00 91.75 192 SER A N 1
ATOM 1413 C CA . SER A 1 192 ? 12.481 -10.893 2.375 1.00 91.75 192 SER A CA 1
ATOM 1414 C C . SER A 1 192 ? 11.875 -12.300 2.416 1.00 91.75 192 SER A C 1
ATOM 1416 O O . SER A 1 192 ? 12.207 -13.132 1.582 1.00 91.75 192 SER A O 1
ATOM 1418 N N . ILE A 1 193 ? 10.987 -12.581 3.376 1.00 92.94 193 ILE A N 1
ATOM 1419 C CA . ILE A 1 193 ? 10.338 -13.892 3.541 1.00 92.94 193 ILE A CA 1
ATOM 1420 C C . ILE A 1 193 ? 8.940 -13.908 2.896 1.00 92.94 193 ILE A C 1
ATOM 1422 O O . ILE A 1 193 ? 8.353 -14.971 2.698 1.00 92.94 193 ILE A O 1
ATOM 1426 N N . GLY A 1 194 ? 8.387 -12.742 2.554 1.00 92.88 194 GLY A N 1
ATOM 1427 C CA . GLY A 1 194 ? 7.042 -12.622 1.999 1.00 92.88 194 GLY A CA 1
ATOM 1428 C C . GLY A 1 194 ? 6.273 -11.405 2.520 1.00 92.88 194 GLY A C 1
ATOM 1429 O O . GLY A 1 194 ? 6.827 -10.571 3.244 1.00 92.88 194 GLY A O 1
ATOM 1430 N N . PRO A 1 195 ? 4.985 -11.279 2.159 1.00 95.62 195 PRO A N 1
ATOM 1431 C CA . PRO A 1 195 ? 4.138 -10.217 2.674 1.00 95.62 195 PRO A CA 1
ATOM 1432 C C . PRO A 1 195 ? 3.819 -10.442 4.156 1.00 95.62 195 PRO A C 1
ATOM 1434 O O . PRO A 1 195 ? 3.444 -11.539 4.570 1.00 95.62 195 PRO A O 1
ATOM 1437 N N . THR A 1 196 ? 3.918 -9.388 4.957 1.00 96.31 196 THR A N 1
ATOM 1438 C CA . THR A 1 196 ? 3.421 -9.352 6.334 1.00 96.31 196 THR A CA 1
ATOM 1439 C C . THR A 1 196 ? 2.119 -8.574 6.388 1.00 96.31 196 THR A C 1
ATOM 1441 O O . THR A 1 196 ? 1.882 -7.686 5.571 1.00 96.31 196 THR A O 1
ATOM 1444 N N . VAL A 1 197 ? 1.251 -8.926 7.338 1.00 96.44 197 VAL A N 1
ATOM 1445 C CA . VAL A 1 197 ? -0.060 -8.292 7.504 1.00 96.44 197 VAL A CA 1
ATOM 1446 C C . VAL A 1 197 ? -0.230 -7.867 8.950 1.00 96.44 197 VAL A C 1
ATOM 1448 O O . VAL A 1 197 ? -0.020 -8.665 9.861 1.00 96.44 197 VAL A O 1
ATOM 1451 N N . GLN A 1 198 ? -0.646 -6.622 9.157 1.00 95.75 198 GLN A N 1
ATOM 1452 C CA . GLN A 1 198 ? -0.967 -6.090 10.476 1.00 95.75 198 GLN A CA 1
ATOM 1453 C C . GLN A 1 198 ? -2.293 -5.319 10.454 1.00 95.75 198 GLN A C 1
ATOM 1455 O O . GLN A 1 198 ? -2.612 -4.666 9.456 1.00 95.75 198 GLN A O 1
ATOM 1460 N N . PRO A 1 199 ? -3.094 -5.378 11.531 1.00 95.38 199 PRO A N 1
ATOM 1461 C CA . PRO A 1 199 ? -4.280 -4.548 11.639 1.00 95.38 199 PRO A CA 1
ATOM 1462 C C . PRO A 1 199 ? -3.874 -3.097 11.899 1.00 95.38 199 PRO A C 1
ATOM 1464 O O . PRO A 1 199 ? -3.103 -2.809 12.811 1.00 95.38 199 PRO A O 1
ATOM 1467 N N . VAL A 1 200 ? -4.453 -2.172 11.143 1.00 94.50 200 VAL A N 1
ATOM 1468 C CA . VAL A 1 200 ? -4.304 -0.734 11.362 1.00 94.50 200 VAL A CA 1
ATOM 1469 C C . VAL A 1 200 ? -5.677 -0.101 11.543 1.00 94.50 200 VAL A C 1
ATOM 1471 O O . VAL A 1 200 ? -6.618 -0.377 10.796 1.00 94.50 200 VAL A O 1
ATOM 1474 N N . PHE A 1 201 ? -5.811 0.749 12.558 1.00 92.19 201 PHE A N 1
ATOM 1475 C CA . PHE A 1 201 ? -6.979 1.608 12.688 1.00 92.19 201 PHE A CA 1
ATOM 1476 C C . PHE A 1 201 ? -6.757 2.859 11.847 1.00 92.19 201 PHE A C 1
ATOM 1478 O O . PHE A 1 201 ? -5.800 3.597 12.070 1.00 92.19 201 PHE A O 1
ATOM 1485 N N . LEU A 1 202 ? -7.644 3.091 10.887 1.00 91.12 202 LEU A N 1
ATOM 1486 C CA . LEU A 1 202 ? -7.669 4.300 10.085 1.00 91.12 202 LEU A CA 1
ATOM 1487 C C . LEU A 1 202 ? -8.718 5.235 10.684 1.00 91.12 202 LEU A C 1
ATOM 1489 O O . LEU A 1 202 ? -9.924 4.973 10.610 1.00 91.12 202 LEU A O 1
ATOM 1493 N N . GLY A 1 203 ? -8.239 6.301 11.322 1.00 88.12 203 GLY A N 1
ATOM 1494 C CA . GLY A 1 203 ? -9.090 7.326 11.912 1.00 88.12 203 GLY A CA 1
ATOM 1495 C C . GLY A 1 203 ? -9.779 8.213 10.874 1.00 88.12 203 GLY A C 1
ATOM 1496 O O . GLY A 1 203 ? -9.589 8.075 9.665 1.00 88.12 203 GLY A O 1
ATOM 1497 N N . ARG A 1 204 ? -10.561 9.178 11.372 1.00 86.12 204 ARG A N 1
ATOM 1498 C CA . ARG A 1 204 ? -11.186 10.200 10.529 1.00 86.12 204 ARG A CA 1
ATOM 1499 C C . ARG A 1 204 ? -10.123 11.070 9.880 1.00 86.12 204 ARG A C 1
ATOM 1501 O O . ARG A 1 204 ? -9.442 11.832 10.557 1.00 86.12 204 ARG A O 1
ATOM 1508 N N . ALA A 1 205 ? -10.044 10.957 8.564 1.00 85.12 205 ALA A N 1
ATOM 1509 C CA . ALA A 1 205 ? -9.181 11.742 7.708 1.00 85.12 205 ALA A CA 1
ATOM 1510 C C . ALA A 1 205 ? -10.036 12.668 6.844 1.00 85.12 205 ALA A C 1
ATOM 1512 O O . ALA A 1 205 ? -11.058 12.243 6.297 1.00 85.12 205 ALA A O 1
ATOM 1513 N N . GLU A 1 206 ? -9.616 13.918 6.704 1.00 90.31 206 GLU A N 1
ATOM 1514 C CA . GLU A 1 206 ? -10.113 14.762 5.625 1.00 90.31 206 GLU A CA 1
ATOM 1515 C C . GLU A 1 206 ? -9.307 14.472 4.364 1.00 90.31 206 GLU A C 1
ATOM 1517 O O . GLU A 1 206 ? -8.104 14.207 4.421 1.00 90.31 206 GLU A O 1
ATOM 1522 N N . SER A 1 207 ? -9.992 14.486 3.224 1.00 93.06 207 SER A N 1
ATOM 1523 C CA . SER A 1 207 ? -9.327 14.310 1.944 1.00 93.06 207 SER A CA 1
ATOM 1524 C C . SER A 1 207 ? -8.517 15.560 1.616 1.00 93.06 207 SER A C 1
ATOM 1526 O O . SER A 1 207 ? -9.045 16.670 1.642 1.00 93.06 207 SER A O 1
ATOM 1528 N N . LEU A 1 208 ? -7.248 15.366 1.277 1.00 95.25 208 LEU A N 1
ATOM 1529 C CA . LEU A 1 208 ? -6.346 16.403 0.799 1.00 95.25 208 LEU A CA 1
ATOM 1530 C C . LEU A 1 208 ? -6.347 16.415 -0.729 1.00 95.25 208 LEU A C 1
ATOM 1532 O O . LEU A 1 208 ? -6.407 15.364 -1.368 1.00 95.25 208 LEU A O 1
ATOM 1536 N N . VAL A 1 209 ? -6.279 17.605 -1.316 1.00 96.62 209 VAL A N 1
ATOM 1537 C CA . VAL A 1 209 ? -6.094 17.764 -2.761 1.00 96.62 209 VAL A CA 1
ATOM 1538 C C . VAL A 1 209 ? -4.595 17.811 -3.030 1.00 96.62 209 VAL A C 1
ATOM 1540 O O . VAL A 1 209 ? -3.922 18.727 -2.566 1.00 96.62 209 VAL A O 1
ATOM 1543 N N . ASP A 1 210 ? -4.086 16.834 -3.776 1.00 95.94 210 ASP A N 1
ATOM 1544 C CA . ASP A 1 210 ? -2.702 16.794 -4.252 1.00 95.94 210 ASP A CA 1
ATOM 1545 C C . ASP A 1 210 ? -2.729 16.891 -5.788 1.00 95.94 210 ASP A C 1
ATOM 1547 O O . ASP A 1 210 ? -3.417 16.085 -6.419 1.00 95.94 210 ASP A O 1
ATOM 1551 N N . PRO A 1 211 ? -2.029 17.862 -6.408 1.00 95.94 211 PRO A N 1
ATOM 1552 C CA . PRO A 1 211 ? -2.054 18.066 -7.859 1.00 95.94 211 PRO A CA 1
ATOM 1553 C C . PRO A 1 211 ? -1.530 16.867 -8.655 1.00 95.94 211 PRO A C 1
ATOM 1555 O O . PRO A 1 211 ? -1.863 16.726 -9.831 1.00 95.94 211 PRO A O 1
ATOM 1558 N N . ARG A 1 212 ? -0.743 15.986 -8.029 1.00 95.44 212 ARG A N 1
ATOM 1559 C CA . ARG A 1 212 ? -0.252 14.766 -8.668 1.00 95.44 212 ARG A CA 1
ATOM 1560 C C . ARG A 1 212 ? -1.363 13.744 -8.857 1.00 95.44 212 ARG A C 1
ATOM 1562 O O . ARG A 1 212 ? -1.235 12.889 -9.725 1.00 95.44 212 ARG A O 1
ATOM 1569 N N . TRP A 1 213 ? -2.457 13.796 -8.099 1.00 96.81 213 TRP A N 1
ATOM 1570 C CA . TRP A 1 213 ? -3.493 12.763 -8.109 1.00 96.81 213 TRP A CA 1
ATOM 1571 C C . TRP A 1 213 ? -4.825 13.286 -8.647 1.00 96.81 213 TRP A C 1
ATOM 1573 O O . TRP A 1 213 ? -5.249 14.401 -8.365 1.00 96.81 213 TRP A O 1
ATOM 1583 N N . SER A 1 214 ? -5.530 12.451 -9.415 1.00 95.50 214 SER A N 1
ATOM 1584 C CA . SER A 1 214 ? -6.838 12.811 -9.985 1.00 95.50 214 SER A CA 1
ATOM 1585 C C . SER A 1 214 ? -7.961 12.877 -8.946 1.00 95.50 214 SER A C 1
ATOM 1587 O O . SER A 1 214 ? -9.014 13.454 -9.209 1.00 95.50 214 SER A O 1
ATOM 1589 N N . HIS A 1 215 ? -7.754 12.268 -7.778 1.00 95.88 215 HIS A N 1
ATOM 1590 C CA . HIS A 1 215 ? -8.704 12.244 -6.674 1.00 95.88 215 HIS A CA 1
ATOM 1591 C C . HIS A 1 215 ? -8.018 12.716 -5.399 1.00 95.88 215 HIS A C 1
ATOM 1593 O O . HIS A 1 215 ? -6.796 12.645 -5.270 1.00 95.88 215 HIS A O 1
ATOM 1599 N N . GLY A 1 216 ? -8.827 13.153 -4.438 1.00 94.88 216 GLY A N 1
ATOM 1600 C CA . GLY A 1 216 ? -8.313 13.505 -3.128 1.00 94.88 216 GLY A CA 1
ATOM 1601 C C . GLY A 1 216 ? -7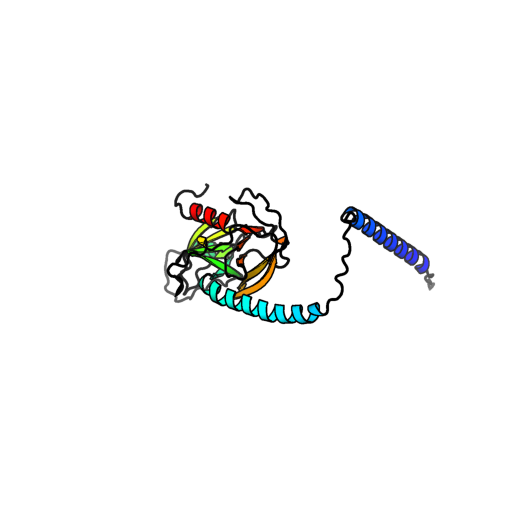.673 12.300 -2.428 1.00 94.88 216 GLY A C 1
ATOM 1602 O O . GLY A 1 216 ? -8.182 11.179 -2.483 1.00 94.88 216 GLY A O 1
ATOM 1603 N N . VAL A 1 217 ? -6.542 12.549 -1.780 1.00 96.19 217 VAL A N 1
ATOM 1604 C CA . VAL A 1 217 ? -5.739 11.565 -1.043 1.00 96.19 217 VAL A CA 1
ATOM 1605 C C . VAL A 1 217 ? -6.009 11.686 0.453 1.00 96.19 217 VAL A C 1
ATOM 1607 O O . VAL A 1 217 ? -6.552 12.694 0.907 1.00 96.19 217 VAL A O 1
ATOM 1610 N N . LEU A 1 218 ? -5.660 10.668 1.237 1.00 95.25 218 LEU A N 1
ATOM 1611 C CA . LEU A 1 218 ? -5.766 10.737 2.698 1.00 95.25 218 LEU A CA 1
ATOM 1612 C C . LEU A 1 218 ? -4.360 10.844 3.299 1.00 95.25 218 LEU A C 1
ATOM 1614 O O . LEU A 1 218 ? -3.476 10.115 2.860 1.00 95.25 218 LEU A O 1
ATOM 1618 N N . PRO A 1 219 ? -4.113 11.693 4.306 1.00 95.19 219 PRO A N 1
ATOM 1619 C CA . PRO A 1 219 ? -2.827 11.692 4.995 1.00 95.19 219 PRO A CA 1
ATOM 1620 C C . PRO A 1 219 ? -2.622 10.351 5.711 1.00 95.19 219 PRO A C 1
ATOM 1622 O O . PRO A 1 219 ? -3.518 9.892 6.419 1.00 95.19 219 PRO A O 1
ATOM 1625 N N . ALA A 1 220 ? -1.454 9.719 5.576 1.00 91.81 220 ALA A N 1
ATOM 1626 C CA . ALA A 1 220 ? -1.191 8.437 6.236 1.00 91.81 220 ALA A CA 1
ATOM 1627 C C . ALA A 1 220 ? -1.018 8.575 7.756 1.00 91.81 220 ALA A C 1
ATOM 1629 O O . ALA A 1 220 ? -1.133 7.583 8.469 1.00 91.81 220 ALA A O 1
ATOM 1630 N N . SER A 1 221 ? -0.841 9.799 8.273 1.00 87.50 221 SER A N 1
ATOM 1631 C CA . SER A 1 221 ? -0.809 10.104 9.714 1.00 87.50 221 SER A CA 1
ATOM 1632 C C . SER A 1 221 ? -2.068 9.662 10.472 1.00 87.50 221 SER A C 1
ATOM 1634 O O . SER A 1 221 ? -2.059 9.584 11.700 1.00 87.50 221 SER A O 1
ATOM 1636 N N . VAL A 1 222 ? -3.139 9.309 9.754 1.00 79.19 222 VAL A N 1
ATOM 1637 C CA . VAL A 1 222 ? -4.348 8.690 10.316 1.00 79.19 222 VAL A CA 1
ATOM 1638 C C . VAL A 1 222 ? -4.128 7.256 10.809 1.00 79.19 222 VAL A C 1
ATOM 1640 O O . VAL A 1 222 ? -4.984 6.738 11.527 1.00 79.19 222 VAL A O 1
ATOM 1643 N N . GLY A 1 223 ? -3.004 6.629 10.443 1.00 76.88 223 GLY A N 1
ATOM 1644 C CA . GLY A 1 223 ? -2.529 5.348 10.955 1.00 76.88 223 GLY A CA 1
ATOM 1645 C C . GLY A 1 223 ? -1.050 5.443 11.338 1.00 76.88 223 GLY A C 1
ATOM 1646 O O . GLY A 1 223 ? -0.186 5.617 10.486 1.00 76.88 223 GLY A O 1
ATOM 1647 N N . SER A 1 224 ? -0.731 5.283 12.622 1.00 75.25 224 SER A N 1
ATOM 1648 C CA . SER A 1 224 ? 0.612 5.524 13.185 1.00 75.25 224 SER A CA 1
ATOM 1649 C C . SER A 1 224 ? 1.724 4.566 12.721 1.00 75.25 224 SER A C 1
ATOM 1651 O O . SER A 1 224 ? 2.849 4.668 13.202 1.00 75.25 224 SER A O 1
ATOM 1653 N N . GLN A 1 225 ? 1.425 3.630 11.819 1.00 87.75 225 GLN A N 1
ATOM 1654 C CA . GLN A 1 225 ? 2.324 2.554 11.376 1.00 87.75 225 GLN A CA 1
ATOM 1655 C C . GLN A 1 225 ? 2.356 2.394 9.850 1.00 87.75 225 GLN A C 1
ATOM 1657 O O . GLN A 1 225 ? 2.836 1.385 9.339 1.00 87.75 225 GLN A O 1
ATOM 1662 N N . LEU A 1 226 ? 1.801 3.357 9.114 1.00 95.12 226 LEU A N 1
ATOM 1663 C CA . LEU A 1 226 ? 1.776 3.306 7.661 1.00 95.12 226 LEU A CA 1
ATOM 1664 C C . LEU A 1 226 ? 3.082 3.845 7.094 1.00 95.12 226 LEU A C 1
ATOM 1666 O O . LEU A 1 226 ? 3.359 5.039 7.180 1.00 95.12 226 LEU A O 1
ATOM 1670 N N . THR A 1 227 ? 3.867 2.957 6.495 1.00 96.25 227 THR A N 1
ATOM 1671 C CA . THR A 1 227 ? 5.067 3.324 5.742 1.00 96.25 227 THR A CA 1
ATOM 1672 C C . THR A 1 227 ? 4.773 3.330 4.241 1.00 96.25 227 THR A C 1
ATOM 1674 O O . THR A 1 227 ? 3.895 2.583 3.789 1.00 96.25 227 THR A O 1
ATOM 1677 N N . PRO A 1 228 ? 5.507 4.118 3.442 1.00 97.25 228 PRO A N 1
ATOM 1678 C CA . PRO A 1 228 ? 5.426 4.055 1.984 1.00 97.25 228 PRO A CA 1
ATOM 1679 C C . PRO A 1 228 ? 5.617 2.625 1.459 1.00 97.25 228 PRO A C 1
ATOM 1681 O O . PRO A 1 228 ? 6.386 1.844 2.019 1.00 97.25 228 PRO A O 1
ATOM 1684 N N . GLY A 1 229 ? 4.858 2.262 0.427 1.00 97.44 229 GLY A N 1
ATOM 1685 C CA . GLY A 1 229 ? 4.768 0.899 -0.105 1.00 97.44 229 GLY A CA 1
ATOM 1686 C C . GLY A 1 229 ? 3.814 -0.032 0.640 1.00 97.44 229 GLY A C 1
ATOM 1687 O O . GLY A 1 229 ? 3.599 -1.157 0.194 1.00 97.44 229 GLY A O 1
ATOM 1688 N N . THR A 1 230 ? 3.189 0.424 1.729 1.00 97.94 230 THR A N 1
ATOM 1689 C CA . THR A 1 230 ? 2.134 -0.345 2.400 1.00 97.94 230 THR A CA 1
ATOM 1690 C C . THR A 1 230 ? 0.871 -0.386 1.544 1.00 97.94 230 THR A C 1
ATOM 1692 O O . THR A 1 230 ? 0.354 0.650 1.121 1.00 97.94 230 THR A O 1
ATOM 1695 N N . VAL A 1 231 ? 0.327 -1.582 1.336 1.00 97.94 231 VAL A N 1
ATOM 1696 C CA . VAL A 1 231 ? -0.923 -1.812 0.604 1.00 97.94 231 VAL A CA 1
ATOM 1697 C C . VAL A 1 231 ? -2.056 -2.009 1.611 1.00 97.94 231 VAL A C 1
ATOM 1699 O O . VAL A 1 231 ? -1.930 -2.792 2.551 1.00 97.94 231 VAL A O 1
ATOM 1702 N N . LEU A 1 232 ? -3.171 -1.300 1.438 1.00 97.00 232 LEU A N 1
ATOM 1703 C CA . LEU A 1 232 ? -4.289 -1.315 2.380 1.00 97.00 232 LEU A CA 1
ATOM 1704 C C . LEU A 1 232 ? -5.492 -2.070 1.823 1.00 97.00 232 LEU A C 1
ATOM 1706 O O . LEU A 1 232 ? -6.000 -1.759 0.744 1.00 97.00 232 LEU A O 1
ATOM 1710 N N . PHE A 1 233 ? -6.015 -2.996 2.621 1.00 96.62 233 PHE A N 1
ATOM 1711 C CA . PHE A 1 233 ? -7.264 -3.702 2.359 1.00 96.62 233 PHE A CA 1
ATOM 1712 C C . PHE A 1 233 ? -8.224 -3.544 3.532 1.00 96.62 233 PHE A C 1
ATOM 1714 O O . PHE A 1 233 ? -7.829 -3.495 4.690 1.00 96.62 233 PHE A O 1
ATOM 1721 N N . SER A 1 234 ? -9.519 -3.491 3.251 1.00 94.56 234 SER A N 1
ATOM 1722 C CA . SER A 1 234 ? -10.536 -3.652 4.292 1.00 94.56 234 SER A CA 1
ATOM 1723 C C . SER A 1 234 ? -10.520 -5.082 4.836 1.00 94.56 234 SER A C 1
ATOM 1725 O O . SER A 1 234 ? -10.078 -6.005 4.152 1.00 94.56 234 SER A O 1
ATOM 1727 N N . LEU A 1 235 ? -11.100 -5.295 6.020 1.00 93.12 235 LEU A N 1
ATOM 1728 C CA . LEU A 1 235 ? -11.270 -6.644 6.585 1.00 93.12 235 LEU A CA 1
ATOM 1729 C C . LEU A 1 235 ? -12.135 -7.574 5.708 1.00 93.12 235 LEU A C 1
ATOM 1731 O O . LEU A 1 235 ? -12.063 -8.788 5.828 1.00 93.12 235 LEU A O 1
ATOM 1735 N N . ASN A 1 236 ? -12.891 -7.016 4.756 1.00 92.56 236 ASN A N 1
ATOM 1736 C CA . ASN A 1 236 ? -13.631 -7.772 3.741 1.00 92.56 236 ASN A CA 1
ATOM 1737 C C . ASN A 1 236 ? -12.802 -8.032 2.468 1.00 92.56 236 ASN A C 1
ATOM 1739 O O . ASN A 1 236 ? -13.366 -8.294 1.408 1.00 92.56 236 ASN A O 1
ATOM 1743 N N . SER A 1 237 ? -11.473 -7.903 2.541 1.00 94.31 237 SER A N 1
ATOM 1744 C CA . SER A 1 237 ? -10.531 -8.099 1.425 1.00 94.31 237 SER A CA 1
ATOM 1745 C C . SER A 1 237 ? -10.736 -7.164 0.227 1.00 94.31 237 SER A C 1
ATOM 1747 O O . SER A 1 237 ? -10.276 -7.448 -0.875 1.00 94.31 237 SER A O 1
ATOM 1749 N N . ARG A 1 238 ? -11.420 -6.029 0.415 1.00 94.56 238 ARG A N 1
ATOM 1750 C CA . ARG A 1 238 ? -11.543 -5.001 -0.632 1.00 94.56 238 ARG A CA 1
ATOM 1751 C C . ARG A 1 238 ? -10.364 -4.049 -0.570 1.00 94.56 238 ARG A C 1
ATOM 1753 O O . ARG A 1 238 ? -10.085 -3.529 0.510 1.00 94.56 238 ARG A O 1
ATOM 1760 N N . PHE A 1 239 ? -9.736 -3.788 -1.710 1.00 95.94 239 PHE A N 1
ATOM 1761 C CA . PHE A 1 239 ? -8.628 -2.845 -1.812 1.00 95.94 239 PHE A CA 1
ATOM 1762 C C . PHE A 1 239 ? -9.069 -1.425 -1.438 1.00 95.94 239 PHE A C 1
ATOM 1764 O O . PHE A 1 239 ? -10.094 -0.944 -1.925 1.00 95.94 239 PHE A O 1
ATOM 1771 N N . ILE A 1 240 ? -8.315 -0.777 -0.553 1.00 95.56 240 ILE A N 1
ATOM 1772 C CA . ILE A 1 240 ? -8.542 0.606 -0.120 1.00 95.56 240 ILE A CA 1
ATOM 1773 C C . ILE A 1 240 ? -7.612 1.541 -0.893 1.00 95.56 240 ILE A C 1
ATOM 1775 O O . ILE A 1 240 ? -8.077 2.528 -1.464 1.00 95.56 240 ILE A O 1
ATOM 1779 N N . GLY A 1 241 ? -6.315 1.235 -0.912 1.00 96.25 241 GLY A N 1
ATOM 1780 C CA . GLY A 1 241 ? -5.314 2.119 -1.491 1.00 96.25 241 GLY A CA 1
ATOM 1781 C C . GLY A 1 241 ? -3.875 1.689 -1.227 1.00 96.25 241 GLY A C 1
ATOM 1782 O O . GLY A 1 241 ? -3.620 0.656 -0.607 1.00 96.25 241 GLY A O 1
ATOM 1783 N N . LEU A 1 242 ? -2.942 2.512 -1.694 1.00 97.94 242 LEU A N 1
ATOM 1784 C CA . LEU A 1 242 ? -1.496 2.338 -1.554 1.00 97.94 242 LEU A CA 1
ATOM 1785 C C . LEU A 1 242 ? -0.911 3.545 -0.820 1.00 97.94 242 LEU A C 1
ATOM 1787 O O . LEU A 1 242 ? -1.296 4.678 -1.103 1.00 97.94 242 LEU A O 1
ATOM 1791 N N . VAL A 1 243 ? 0.007 3.312 0.113 1.00 98.06 243 VAL A N 1
ATOM 1792 C CA . VAL A 1 243 ? 0.742 4.386 0.791 1.00 98.06 243 VAL A CA 1
ATOM 1793 C C . VAL A 1 243 ? 1.950 4.780 -0.057 1.00 98.06 243 VAL A C 1
ATOM 1795 O O . VAL A 1 243 ? 2.749 3.918 -0.416 1.00 98.06 243 VAL A O 1
ATOM 1798 N N . VAL A 1 244 ? 2.099 6.068 -0.362 1.00 97.69 244 VAL A N 1
ATOM 1799 C CA . VAL A 1 244 ? 3.193 6.626 -1.181 1.00 97.69 244 VAL A CA 1
ATOM 1800 C C . VAL A 1 244 ? 3.783 7.872 -0.522 1.00 97.69 244 VAL A C 1
ATOM 1802 O O . VAL A 1 244 ? 3.128 8.465 0.335 1.00 97.69 244 VAL A O 1
ATOM 1805 N N . GLY A 1 245 ? 4.967 8.297 -0.970 1.00 95.25 245 GLY A N 1
ATOM 1806 C CA . GLY A 1 245 ? 5.640 9.521 -0.535 1.00 95.25 245 GLY A CA 1
ATOM 1807 C C . GLY A 1 245 ? 6.487 9.314 0.719 1.00 95.25 245 GLY A C 1
ATOM 1808 O O . GLY A 1 245 ? 5.960 9.018 1.786 1.00 95.25 245 GLY A O 1
ATOM 1809 N N . ALA A 1 246 ? 7.805 9.482 0.597 1.00 91.44 246 ALA A N 1
ATOM 1810 C CA . ALA A 1 246 ? 8.749 9.222 1.686 1.00 91.44 246 ALA A CA 1
ATOM 1811 C C . ALA A 1 246 ? 8.621 10.183 2.885 1.00 91.44 246 ALA A C 1
ATOM 1813 O O . ALA A 1 246 ? 8.594 9.733 4.030 1.00 91.44 246 ALA A O 1
ATOM 1814 N N . GLU A 1 247 ? 8.564 11.492 2.624 1.00 91.81 247 GLU A N 1
ATOM 1815 C CA . GLU A 1 247 ? 8.586 12.527 3.671 1.00 91.81 247 GLU A CA 1
ATOM 1816 C C . GLU A 1 247 ? 7.204 12.777 4.278 1.00 91.81 247 GLU A C 1
ATOM 1818 O O . GLU A 1 247 ? 7.061 12.819 5.499 1.00 91.81 247 GLU A O 1
ATOM 1823 N N . ASP A 1 248 ? 6.186 12.862 3.420 1.00 94.19 248 ASP A N 1
ATOM 1824 C CA . ASP A 1 248 ? 4.789 13.064 3.797 1.00 94.19 248 ASP A CA 1
ATOM 1825 C C . ASP A 1 248 ? 3.937 11.910 3.250 1.00 94.19 248 ASP A C 1
ATOM 1827 O O . ASP A 1 248 ? 3.316 12.048 2.188 1.00 94.19 248 ASP A O 1
ATOM 1831 N N . PRO A 1 249 ? 3.901 10.751 3.938 1.00 96.00 249 PRO A N 1
ATOM 1832 C CA . PRO A 1 249 ? 3.193 9.599 3.420 1.00 96.00 249 PRO A CA 1
ATOM 1833 C C . PRO A 1 249 ? 1.692 9.872 3.300 1.00 96.00 249 PRO A C 1
ATOM 1835 O O . PRO A 1 249 ? 1.028 10.339 4.235 1.00 96.00 249 PRO A O 1
ATOM 1838 N N . ILE A 1 250 ? 1.139 9.541 2.139 1.00 97.12 250 ILE A N 1
ATOM 1839 C CA . ILE A 1 250 ? -0.280 9.681 1.808 1.00 97.12 250 ILE A CA 1
ATOM 1840 C C . ILE A 1 250 ? -0.839 8.345 1.329 1.00 97.12 250 ILE A C 1
ATOM 1842 O O . ILE A 1 250 ? -0.166 7.562 0.666 1.00 97.12 250 ILE A O 1
ATOM 1846 N N . ILE A 1 251 ? -2.098 8.083 1.659 1.00 97.12 251 ILE A N 1
ATOM 1847 C CA . ILE A 1 251 ? -2.872 6.961 1.147 1.00 97.12 251 ILE A CA 1
ATOM 1848 C C . ILE A 1 251 ? -3.542 7.413 -0.147 1.00 97.12 251 ILE A C 1
ATOM 1850 O O . ILE A 1 251 ? -4.447 8.255 -0.144 1.00 97.12 251 ILE A O 1
ATOM 1854 N N . VAL A 1 252 ? -3.123 6.807 -1.249 1.00 97.25 252 VAL A N 1
ATOM 1855 C CA . VAL A 1 252 ? -3.722 6.977 -2.567 1.00 97.25 252 VAL A CA 1
ATOM 1856 C C . VAL A 1 252 ? -4.887 6.001 -2.695 1.00 97.25 252 VAL A C 1
ATOM 1858 O O . VAL A 1 252 ? -4.666 4.786 -2.670 1.00 97.25 252 VAL A O 1
ATOM 1861 N N . PRO A 1 253 ? -6.132 6.483 -2.829 1.00 96.44 253 PRO A N 1
ATOM 1862 C CA . PRO A 1 253 ? -7.287 5.605 -2.890 1.00 96.44 253 PRO A CA 1
ATOM 1863 C C . PRO A 1 253 ? -7.364 4.886 -4.242 1.00 96.44 253 PRO A C 1
ATOM 1865 O O . PRO A 1 253 ? -6.901 5.384 -5.271 1.00 96.44 253 PRO A O 1
ATOM 1868 N N . ALA A 1 254 ? -8.022 3.729 -4.259 1.00 95.38 254 ALA A N 1
ATOM 1869 C CA . ALA A 1 254 ? -8.149 2.900 -5.456 1.00 95.38 254 ALA A CA 1
ATOM 1870 C C . ALA A 1 254 ? -8.655 3.622 -6.732 1.00 95.38 254 ALA A C 1
ATOM 1872 O O . ALA A 1 254 ? -8.100 3.353 -7.795 1.00 95.38 254 ALA A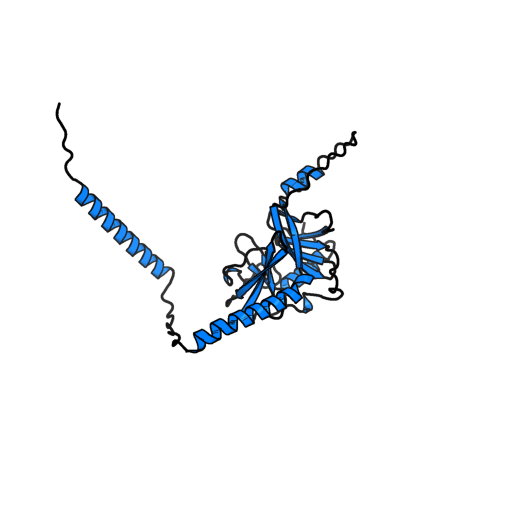 O 1
ATOM 1873 N N . PRO A 1 255 ? -9.621 4.570 -6.688 1.00 95.19 255 PRO A N 1
ATOM 1874 C CA . PRO A 1 255 ? -10.042 5.307 -7.888 1.00 95.19 255 PRO A CA 1
ATOM 1875 C C . PRO A 1 255 ? -8.935 6.168 -8.526 1.00 95.19 255 PRO A C 1
ATOM 1877 O O . PRO A 1 255 ? -8.889 6.326 -9.749 1.00 95.19 255 PRO A O 1
ATOM 1880 N N . ALA A 1 256 ? -8.015 6.708 -7.717 1.00 96.00 256 ALA A N 1
ATOM 1881 C CA . ALA A 1 256 ? -6.864 7.453 -8.228 1.00 96.00 256 ALA A CA 1
ATOM 1882 C C . ALA A 1 256 ? -5.881 6.517 -8.943 1.00 96.00 256 ALA A C 1
ATOM 1884 O O . ALA A 1 256 ? -5.398 6.843 -10.026 1.00 96.00 256 ALA A O 1
ATOM 1885 N N . ILE A 1 257 ? -5.656 5.328 -8.374 1.00 96.19 257 ILE A N 1
ATOM 1886 C CA . ILE A 1 257 ? -4.829 4.271 -8.971 1.00 96.19 257 ILE A CA 1
ATOM 1887 C C . ILE A 1 257 ? -5.425 3.782 -10.296 1.00 96.19 257 ILE A C 1
ATOM 1889 O O . ILE A 1 257 ? -4.699 3.638 -11.273 1.00 96.19 257 ILE A O 1
ATOM 1893 N N . GLU A 1 258 ? -6.743 3.583 -10.358 1.00 94.88 258 GLU A N 1
ATOM 1894 C CA . GLU A 1 258 ? -7.453 3.192 -11.583 1.00 94.88 258 GLU A CA 1
ATOM 1895 C C . GLU A 1 258 ? -7.227 4.213 -12.712 1.00 94.88 258 GLU A C 1
ATOM 1897 O O . GLU A 1 258 ? -6.912 3.840 -13.842 1.00 94.88 258 GLU A O 1
ATOM 1902 N N . THR A 1 259 ? -7.298 5.511 -12.392 1.00 95.38 259 THR A N 1
ATOM 1903 C CA . THR A 1 259 ? -7.016 6.586 -13.360 1.00 95.38 259 THR A CA 1
ATOM 1904 C C . THR A 1 259 ? -5.547 6.593 -13.791 1.00 95.38 259 THR A C 1
ATOM 1906 O O . THR A 1 259 ? -5.251 6.735 -14.977 1.00 95.38 259 THR A O 1
ATOM 1909 N N . LEU A 1 260 ? -4.622 6.429 -12.837 1.00 95.38 260 LEU A N 1
ATOM 1910 C CA . LEU A 1 260 ? -3.183 6.374 -13.105 1.00 95.38 260 LEU A CA 1
ATOM 1911 C C . LEU A 1 260 ? -2.845 5.226 -14.058 1.00 95.38 260 LEU A C 1
ATOM 1913 O O . LEU A 1 260 ? -2.119 5.417 -15.028 1.00 95.38 260 LEU A O 1
ATOM 1917 N N . MET A 1 261 ? -3.411 4.048 -13.820 1.00 94.69 261 MET A N 1
ATOM 1918 C CA . MET A 1 261 ? -3.185 2.889 -14.672 1.00 94.69 261 MET A CA 1
ATOM 1919 C C . MET A 1 261 ? -3.634 3.110 -16.110 1.00 94.69 261 MET A C 1
ATOM 1921 O O . MET A 1 261 ? -2.887 2.795 -17.030 1.00 94.69 261 MET A O 1
ATOM 1925 N N . GLN A 1 262 ? -4.821 3.683 -16.315 1.00 93.38 262 GLN A N 1
ATOM 1926 C CA . GLN A 1 262 ? -5.305 4.002 -17.660 1.00 93.38 262 GLN A CA 1
ATOM 1927 C C . GLN A 1 262 ? -4.348 4.961 -18.388 1.00 93.38 262 GLN A C 1
ATOM 1929 O O . GLN A 1 262 ? -4.106 4.809 -19.588 1.00 93.38 262 GLN A O 1
ATOM 1934 N N . ALA A 1 263 ? -3.758 5.915 -17.658 1.00 93.44 263 ALA A N 1
ATOM 1935 C CA . ALA A 1 263 ? -2.753 6.821 -18.204 1.00 93.44 263 ALA A CA 1
ATOM 1936 C C . ALA A 1 263 ? -1.433 6.101 -18.544 1.00 93.44 263 ALA A C 1
ATOM 1938 O O . ALA A 1 263 ? -0.902 6.310 -19.632 1.00 93.44 263 ALA A O 1
ATOM 1939 N N . MET A 1 264 ? -0.934 5.225 -17.663 1.00 92.44 264 MET A N 1
ATOM 1940 C CA . MET A 1 264 ? 0.309 4.465 -17.878 1.00 92.44 264 MET A CA 1
ATOM 1941 C C . MET A 1 264 ? 0.188 3.416 -18.994 1.00 92.44 264 MET A C 1
ATOM 1943 O O . MET A 1 264 ? 1.171 3.115 -19.665 1.00 92.44 264 MET A O 1
ATOM 1947 N N . GLU A 1 265 ? -1.006 2.861 -19.214 1.00 89.06 265 GLU A N 1
ATOM 1948 C CA . GLU A 1 265 ? -1.264 1.877 -20.271 1.00 89.06 265 GLU A CA 1
ATOM 1949 C C . GLU A 1 265 ? -1.409 2.487 -21.663 1.00 89.06 265 GLU A C 1
ATOM 1951 O O . GLU A 1 265 ? -1.398 1.739 -22.637 1.00 89.06 265 GLU A O 1
ATOM 1956 N N . THR A 1 266 ? -1.558 3.807 -21.786 1.00 88.25 266 THR A N 1
ATOM 1957 C CA . THR A 1 266 ? -1.676 4.468 -23.089 1.00 88.25 266 THR A CA 1
ATOM 1958 C C . THR A 1 266 ? -0.269 4.764 -23.628 1.00 88.25 266 THR A C 1
ATOM 1960 O O . THR A 1 266 ? 0.345 5.751 -23.208 1.00 88.25 266 THR A O 1
ATOM 1963 N N . PRO A 1 267 ? 0.288 3.945 -24.545 1.00 69.25 267 PRO A N 1
ATOM 1964 C CA . PRO A 1 267 ? 1.622 4.181 -25.085 1.00 69.25 267 PRO A CA 1
ATOM 1965 C C . PRO A 1 267 ? 1.637 5.500 -25.868 1.00 69.25 267 PRO A C 1
ATOM 1967 O O . PRO A 1 267 ? 0.953 5.635 -26.880 1.00 69.25 267 PRO A O 1
ATOM 1970 N N . GLY A 1 268 ? 2.416 6.478 -25.398 1.00 65.69 268 GLY A N 1
ATOM 1971 C CA . GLY A 1 268 ? 2.604 7.773 -26.070 1.00 65.69 268 GLY A CA 1
ATOM 1972 C C . GLY A 1 268 ? 2.297 9.014 -25.228 1.00 65.69 268 GLY A C 1
ATOM 1973 O O . GLY A 1 268 ? 2.557 10.119 -25.691 1.00 65.69 268 GLY A O 1
ATOM 1974 N N . SER A 1 269 ? 1.800 8.849 -24.001 1.00 53.16 269 SER A N 1
ATOM 1975 C CA . SER A 1 269 ? 1.420 9.964 -23.115 1.00 53.16 269 SER A CA 1
ATOM 1976 C C . SER A 1 269 ? 2.456 10.285 -22.034 1.00 53.16 269 SER A C 1
ATOM 1978 O O . SER A 1 269 ? 2.114 10.956 -21.062 1.00 53.16 269 SER A O 1
ATOM 1980 N N . ALA A 1 270 ? 3.693 9.790 -22.150 1.00 49.34 270 ALA A N 1
ATOM 1981 C CA . ALA A 1 270 ? 4.736 10.152 -21.196 1.00 49.34 270 ALA A CA 1
ATOM 1982 C C . ALA A 1 270 ? 4.966 11.675 -21.281 1.00 49.34 270 ALA A C 1
ATOM 1984 O O . ALA A 1 270 ? 5.286 12.160 -22.373 1.00 49.34 270 ALA A O 1
ATOM 1985 N N . PRO A 1 271 ? 4.762 12.438 -20.192 1.00 46.84 271 PRO A N 1
ATOM 1986 C CA . PRO A 1 271 ? 5.127 13.845 -20.180 1.00 46.84 271 PRO A CA 1
ATOM 1987 C C . PRO A 1 271 ? 6.642 13.936 -20.410 1.00 46.84 271 PRO A C 1
ATOM 1989 O O . PRO A 1 271 ? 7.415 13.316 -19.680 1.00 46.84 271 PRO A O 1
ATOM 1992 N N . GLN A 1 272 ? 7.038 14.626 -21.485 1.00 44.41 272 GLN A N 1
ATOM 1993 C CA . GLN A 1 272 ? 8.426 15.050 -21.692 1.00 44.41 272 GLN A CA 1
ATOM 1994 C C . GLN A 1 272 ? 8.799 16.138 -20.691 1.00 44.41 272 GLN A C 1
ATOM 1996 O O . GLN A 1 272 ? 7.919 16.984 -20.405 1.00 44.41 272 GLN A O 1
#